Protein AF-A0A7V9U643-F1 (afdb_monomer_lite)

Radius of gyration: 23.5 Å; chains: 1; bounding box: 53×47×82 Å

Foldseek 3Di:
DDPDDPPPVVVVVVVVVVVPPPVDDDDPLLVVLVVLLLQQQLPPVLLVVLCLFANLLSVVLVVVVVVVVVVVVVVVVVVCVVCVVDPPQLVSLVVVPNVSNVVSVVVVVVLVVLSLLLSQLVVLVVVVFDDCPVVVVSVVVSVPDPPVCSQDGHDDDPPPDDDDDDQPDPRHSNVRSVVVSVVVVVVCVVDSVVVSVVSSVVSVVSVVVVVVCVVVVVVVDPPVDDDSHDPPDDVVSSVVSSVVSVVSSSSD

Sequence (252 aa):
MDSNSMNGRAKSAALAQLASQRPRNVGWIQAGGLLFGDWGTSRLYVLGLAFLVAGRSSFYLIAAMSLLIMAVGWAYTQICRIYPDGGGVYTAAKQRSRLLGVVGALLLFADYTVTASLSAVEAFHYFGLGKTHAAQVTVATAATQPAADLDSIVLPDAHAAAVKEPLLSWRSAGLWALVSILVIGAFNLLGPKHTAGYAIFAAIGMVIITLLIVVFSLPQIDWGNLNLGRLRQPPLLLWEAFVFIVLALSGV

Secondary structure (DSSP, 8-state):
----SSSHHHHHHHHHHHH---TT---HHHHHHHHHHHHHTHHHHHHHHHHHHHGGGHHHHHHHHHHHHHHHHHHHHHHHHH-TT--HHHHHHHHH-HHHHHHHHHHHHHHHHHHHHHHHHHHHHHTT-S-THHHHHHHHHHHTS-TTTTTS-----TTS------TT-TT-HHHHHHHHHHHHHHHHTT-HHHHHHHHHHHHHHHHHHHHHHHHHHGGGS-GGG-----S-S-HHHHHHHHHHHHHHHHT-

Structure (mmCIF, N/CA/C/O backbone):
data_AF-A0A7V9U643-F1
#
_entry.id   AF-A0A7V9U643-F1
#
loop_
_atom_site.group_PDB
_atom_site.id
_atom_site.type_symbol
_atom_site.label_atom_id
_atom_site.label_alt_id
_atom_site.label_comp_id
_atom_site.label_asym_id
_atom_site.label_entity_id
_atom_site.label_seq_id
_atom_site.pdbx_PDB_ins_code
_atom_site.Cartn_x
_atom_site.Cartn_y
_atom_site.Cartn_z
_atom_site.occupancy
_atom_site.B_iso_or_equiv
_atom_site.auth_seq_id
_atom_site.auth_comp_id
_atom_site.auth_asym_id
_atom_site.auth_atom_id
_atom_site.pdbx_PDB_model_num
ATOM 1 N N . MET A 1 1 ? 20.047 18.798 -57.369 1.00 39.41 1 MET A N 1
ATOM 2 C CA . MET A 1 1 ? 20.152 19.644 -56.156 1.00 39.41 1 MET A CA 1
ATOM 3 C C . MET A 1 1 ? 19.126 19.047 -55.219 1.00 39.41 1 MET A C 1
ATOM 5 O O . MET A 1 1 ? 17.959 19.409 -55.261 1.00 39.41 1 MET A O 1
ATOM 9 N N . ASP A 1 2 ? 19.540 17.975 -54.545 1.00 38.62 2 ASP A N 1
ATOM 10 C CA . ASP A 1 2 ? 18.634 16.930 -54.064 1.00 38.62 2 ASP A CA 1
ATOM 11 C C . ASP A 1 2 ? 18.397 17.107 -52.571 1.00 38.62 2 ASP A C 1
ATOM 13 O O . ASP A 1 2 ? 19.096 16.551 -51.727 1.00 38.62 2 ASP A O 1
ATOM 17 N N . SER A 1 3 ? 17.402 17.922 -52.239 1.00 45.66 3 SER A N 1
ATOM 18 C CA . SER A 1 3 ? 16.965 18.159 -50.867 1.00 45.66 3 SER A CA 1
ATOM 19 C C . SER A 1 3 ? 15.645 17.437 -50.596 1.00 45.66 3 SER A C 1
ATOM 21 O O . SER A 1 3 ? 14.608 18.089 -50.505 1.00 45.66 3 SER A O 1
ATOM 23 N N . ASN A 1 4 ? 15.629 16.098 -50.502 1.00 45.16 4 ASN A N 1
ATOM 24 C CA . ASN A 1 4 ? 14.413 15.429 -50.007 1.00 45.16 4 ASN A CA 1
ATOM 25 C C . ASN A 1 4 ? 14.551 14.021 -49.390 1.00 45.16 4 ASN A C 1
ATOM 27 O O . ASN A 1 4 ? 13.600 13.245 -49.427 1.00 45.16 4 ASN A O 1
ATOM 31 N N . SER A 1 5 ? 15.690 13.652 -48.788 1.00 46.38 5 SER A N 1
ATOM 32 C CA . SER A 1 5 ? 15.865 12.296 -48.212 1.00 46.38 5 SER A CA 1
ATOM 33 C C . SER A 1 5 ? 15.801 12.193 -46.677 1.00 46.38 5 SER A C 1
ATOM 35 O O . SER A 1 5 ? 15.976 11.105 -46.129 1.00 46.38 5 SER A O 1
ATOM 37 N N . MET A 1 6 ? 15.509 13.274 -45.945 1.00 46.38 6 MET A N 1
ATOM 38 C CA . MET A 1 6 ? 15.672 13.295 -44.476 1.00 46.38 6 MET A CA 1
ATOM 39 C C . MET A 1 6 ? 14.400 13.025 -43.642 1.00 46.38 6 MET A C 1
ATOM 41 O O . MET A 1 6 ? 14.507 12.911 -42.425 1.00 46.38 6 MET A O 1
ATOM 45 N N . ASN A 1 7 ? 13.206 12.868 -44.233 1.00 53.28 7 ASN A N 1
ATOM 46 C CA . ASN A 1 7 ? 11.947 12.862 -43.453 1.00 53.28 7 ASN A CA 1
ATOM 47 C C . ASN A 1 7 ? 11.273 11.478 -43.259 1.00 53.28 7 ASN A C 1
ATOM 49 O O . ASN A 1 7 ? 10.320 11.346 -42.493 1.00 53.28 7 ASN A O 1
ATOM 53 N N . GLY A 1 8 ? 11.757 10.422 -43.928 1.00 51.03 8 GLY A N 1
ATOM 54 C CA . GLY A 1 8 ? 11.133 9.085 -43.890 1.00 51.03 8 GLY A CA 1
ATOM 55 C C . GLY A 1 8 ? 11.555 8.196 -42.710 1.00 51.03 8 GLY A C 1
ATOM 56 O O . GLY A 1 8 ? 10.765 7.388 -42.225 1.00 51.03 8 GLY A O 1
ATOM 57 N N . ARG A 1 9 ? 12.786 8.353 -42.200 1.00 52.34 9 ARG A N 1
ATOM 58 C CA . ARG A 1 9 ? 13.334 7.477 -41.143 1.00 52.34 9 ARG A CA 1
ATOM 59 C C . ARG A 1 9 ? 12.792 7.788 -39.744 1.00 52.34 9 ARG A C 1
ATOM 61 O O . ARG A 1 9 ? 12.570 6.864 -38.967 1.00 52.34 9 ARG A O 1
ATOM 68 N N . ALA A 1 10 ? 12.518 9.055 -39.433 1.00 53.84 10 ALA A N 1
ATOM 69 C CA . ALA A 1 10 ? 12.043 9.464 -38.107 1.00 53.84 10 ALA A CA 1
ATOM 70 C C . ALA A 1 10 ? 10.612 8.970 -37.807 1.00 53.84 10 ALA A C 1
ATOM 72 O O . ALA A 1 10 ? 10.352 8.454 -36.720 1.00 53.84 10 ALA A O 1
ATOM 73 N N . LYS A 1 11 ? 9.699 9.033 -38.791 1.00 50.06 11 LYS A N 1
ATOM 74 C CA . LYS A 1 11 ? 8.336 8.480 -38.655 1.00 50.06 11 LYS A CA 1
ATOM 75 C C . LYS A 1 11 ? 8.341 6.960 -38.473 1.00 50.06 11 LYS A C 1
ATOM 77 O O . LYS A 1 11 ? 7.545 6.448 -37.695 1.00 50.06 11 LYS A O 1
ATOM 82 N N . SER A 1 12 ? 9.266 6.248 -39.121 1.00 58.75 12 SER A N 1
ATOM 83 C CA . SER A 1 12 ? 9.417 4.795 -38.967 1.00 58.75 12 SER A CA 1
ATOM 84 C C . SER A 1 12 ? 9.915 4.393 -37.579 1.00 58.75 12 SER A C 1
ATOM 86 O O . SER A 1 12 ? 9.495 3.356 -37.084 1.00 58.75 12 SER A O 1
ATOM 88 N N . ALA A 1 13 ? 10.781 5.185 -36.942 1.00 57.69 13 ALA A N 1
ATOM 89 C CA . ALA A 1 13 ? 11.264 4.906 -35.589 1.00 57.69 13 ALA A CA 1
ATOM 90 C C . ALA A 1 13 ? 10.175 5.143 -34.528 1.00 57.69 13 ALA A C 1
ATOM 92 O O . ALA A 1 13 ? 10.008 4.322 -33.631 1.00 57.69 13 ALA A O 1
ATOM 93 N N . ALA A 1 14 ? 9.381 6.210 -34.671 1.00 56.69 14 ALA A N 1
ATOM 94 C CA . ALA A 1 14 ? 8.233 6.479 -33.801 1.00 56.69 14 ALA A CA 1
ATOM 95 C C . ALA A 1 14 ? 7.121 5.421 -33.960 1.00 56.69 14 ALA A C 1
ATOM 97 O O . ALA A 1 14 ? 6.570 4.936 -32.974 1.00 56.69 14 ALA A O 1
ATOM 98 N N . LEU A 1 15 ? 6.837 4.996 -35.198 1.00 57.41 15 LEU A N 1
ATOM 99 C CA . LEU A 1 15 ? 5.915 3.890 -35.479 1.00 57.41 15 LEU A CA 1
ATOM 100 C C . LEU A 1 15 ? 6.469 2.535 -35.016 1.00 57.41 15 LEU A C 1
ATOM 102 O O . LEU A 1 15 ? 5.705 1.710 -34.531 1.00 57.41 15 LEU A O 1
ATOM 106 N N . ALA A 1 16 ? 7.783 2.310 -35.091 1.00 54.25 16 ALA A N 1
ATOM 107 C CA . ALA A 1 16 ? 8.429 1.114 -34.550 1.00 54.25 16 ALA A CA 1
ATOM 108 C C . ALA A 1 16 ? 8.440 1.095 -33.014 1.00 54.25 16 ALA A C 1
ATOM 110 O O . ALA A 1 16 ? 8.326 0.023 -32.430 1.00 54.25 16 ALA A O 1
ATOM 111 N N . GLN A 1 17 ? 8.506 2.252 -32.345 1.00 53.56 17 GLN A N 1
ATOM 112 C CA . GLN A 1 17 ? 8.282 2.345 -30.899 1.00 53.56 17 GLN A CA 1
ATOM 113 C C . GLN A 1 17 ? 6.829 2.012 -30.533 1.00 53.56 17 GLN A C 1
ATOM 115 O O . GLN A 1 17 ? 6.613 1.231 -29.606 1.00 53.56 17 GLN A O 1
ATOM 120 N N . LEU A 1 18 ? 5.850 2.504 -31.305 1.00 52.84 18 LEU A N 1
ATOM 121 C CA . LEU A 1 18 ? 4.429 2.143 -31.164 1.00 52.84 18 LEU A CA 1
ATOM 122 C C . LEU A 1 18 ? 4.160 0.654 -31.462 1.00 52.84 18 LEU A C 1
ATOM 124 O O . LEU A 1 18 ? 3.286 0.053 -30.844 1.00 52.84 18 LEU A O 1
ATOM 128 N N . ALA A 1 19 ? 4.920 0.055 -32.382 1.00 50.56 19 ALA A N 1
ATOM 129 C CA . ALA A 1 19 ? 4.806 -1.344 -32.794 1.00 50.56 19 ALA A CA 1
ATOM 130 C C . ALA A 1 19 ? 5.726 -2.300 -32.016 1.00 50.56 19 ALA A C 1
ATOM 132 O O . ALA A 1 19 ? 5.669 -3.512 -32.239 1.00 50.56 19 ALA A O 1
ATOM 133 N N . SER A 1 20 ? 6.566 -1.794 -31.103 1.00 47.31 20 SER A N 1
ATOM 134 C CA . SER A 1 20 ? 7.429 -2.632 -30.273 1.00 47.31 20 SER A CA 1
ATOM 135 C C . SER A 1 20 ? 6.573 -3.366 -29.242 1.00 47.31 20 SER A C 1
ATOM 137 O O . SER A 1 20 ? 6.409 -2.967 -28.089 1.00 47.31 20 SER A O 1
ATOM 139 N N . GLN A 1 21 ? 5.989 -4.483 -29.664 1.00 47.34 21 GLN A N 1
ATOM 140 C CA . GLN A 1 21 ? 5.478 -5.487 -28.751 1.00 47.34 21 GLN A CA 1
ATOM 141 C C . GLN A 1 21 ? 6.675 -6.046 -27.988 1.00 47.34 21 GLN A C 1
ATOM 143 O O . GLN A 1 21 ? 7.296 -7.034 -28.379 1.00 47.34 21 GLN A O 1
ATOM 148 N N . ARG A 1 22 ? 7.035 -5.373 -26.891 1.00 55.16 22 ARG A N 1
ATOM 149 C CA . ARG A 1 22 ? 7.964 -5.925 -25.914 1.00 55.16 22 ARG A CA 1
ATOM 150 C C . ARG A 1 22 ? 7.430 -7.314 -25.546 1.00 55.16 22 ARG A C 1
ATOM 152 O O . ARG A 1 22 ? 6.248 -7.406 -25.204 1.00 55.16 22 ARG A O 1
ATOM 159 N N . PRO A 1 23 ? 8.253 -8.377 -25.567 1.00 47.06 23 PRO A N 1
ATOM 160 C CA . PRO A 1 23 ? 7.800 -9.774 -25.455 1.00 47.06 23 PRO A CA 1
ATOM 161 C C . PRO A 1 23 ? 6.958 -10.114 -24.205 1.00 47.06 23 PRO A C 1
ATOM 163 O O . PRO A 1 23 ? 6.415 -11.213 -24.088 1.00 47.06 23 PRO A O 1
ATOM 166 N N . ARG A 1 24 ? 6.854 -9.180 -23.248 1.00 59.72 24 ARG A N 1
ATOM 167 C CA . ARG A 1 24 ? 6.177 -9.304 -21.953 1.00 59.72 24 ARG A CA 1
ATOM 168 C C . ARG A 1 24 ? 5.297 -8.085 -21.612 1.00 59.72 24 ARG A C 1
ATOM 170 O O . ARG A 1 24 ? 5.241 -7.695 -20.451 1.00 59.72 24 ARG A O 1
ATOM 177 N N . ASN A 1 25 ? 4.642 -7.461 -22.594 1.00 66.94 25 ASN A N 1
ATOM 178 C CA . ASN A 1 25 ? 3.664 -6.404 -22.315 1.00 66.94 25 ASN A CA 1
ATOM 179 C C . ASN A 1 25 ? 2.394 -7.009 -21.688 1.00 66.94 25 ASN A C 1
ATOM 181 O O . ASN A 1 25 ? 1.624 -7.685 -22.370 1.00 66.94 25 ASN A O 1
ATOM 185 N N . VAL A 1 26 ? 2.210 -6.797 -20.386 1.00 68.06 26 VAL A N 1
ATOM 186 C CA . VAL A 1 26 ? 0.939 -7.029 -19.697 1.00 68.06 26 VAL A CA 1
ATOM 187 C C . VAL A 1 26 ? 0.114 -5.762 -19.895 1.00 68.06 26 VAL A C 1
ATOM 189 O O . VAL A 1 26 ? 0.544 -4.681 -19.504 1.00 68.06 26 VAL A O 1
ATOM 192 N N . GLY A 1 27 ? -1.017 -5.858 -20.597 1.00 80.25 27 GLY A N 1
ATOM 193 C CA . GLY A 1 27 ? -1.824 -4.679 -20.929 1.00 80.25 27 GLY A CA 1
ATOM 194 C C . GLY A 1 27 ? -2.229 -3.896 -19.672 1.00 80.25 27 GLY A C 1
ATOM 195 O O . GLY A 1 27 ? -2.199 -4.434 -18.567 1.00 80.25 27 GLY A O 1
ATOM 196 N N . TRP A 1 28 ? -2.650 -2.637 -19.821 1.00 82.31 28 TRP A N 1
ATOM 197 C CA . TRP A 1 28 ? -2.948 -1.749 -18.683 1.00 82.31 28 TRP A CA 1
ATOM 198 C C . TRP A 1 28 ? -3.948 -2.338 -17.671 1.00 82.31 28 TRP A C 1
ATOM 200 O O . TRP A 1 28 ? -3.829 -2.075 -16.481 1.00 82.31 28 TRP A O 1
ATOM 210 N N . ILE A 1 29 ? -4.882 -3.186 -18.119 1.00 81.88 29 ILE A N 1
ATOM 211 C CA . ILE A 1 29 ? -5.841 -3.891 -17.251 1.00 81.88 29 ILE A CA 1
ATOM 212 C C . ILE A 1 29 ? -5.134 -4.929 -16.371 1.00 81.88 29 ILE A C 1
ATOM 214 O O . ILE A 1 29 ? -5.364 -4.988 -15.169 1.00 81.88 29 ILE A O 1
ATOM 218 N N . GLN A 1 30 ? -4.249 -5.739 -16.957 1.00 82.12 30 GLN A N 1
ATOM 219 C CA . GLN A 1 30 ? -3.475 -6.756 -16.235 1.00 82.12 30 GLN A CA 1
ATOM 220 C C . GLN A 1 30 ? -2.457 -6.110 -15.300 1.00 82.12 30 GLN A C 1
ATOM 222 O O . GLN A 1 30 ? -2.319 -6.534 -14.157 1.00 82.12 30 GLN A O 1
ATOM 227 N N . ALA A 1 31 ? -1.796 -5.047 -15.762 1.00 82.25 31 ALA A N 1
ATOM 228 C CA . ALA A 1 31 ? -0.929 -4.230 -14.925 1.00 82.25 31 ALA A CA 1
ATOM 229 C C . ALA A 1 31 ? -1.708 -3.595 -13.761 1.00 82.25 31 ALA A C 1
ATOM 231 O O . ALA A 1 31 ? -1.238 -3.623 -12.629 1.00 82.25 31 ALA A O 1
ATOM 232 N N . GLY A 1 32 ? -2.917 -3.089 -14.019 1.00 82.50 32 GLY A N 1
ATOM 233 C CA . GLY A 1 32 ? -3.809 -2.539 -13.000 1.00 82.50 32 GLY A CA 1
ATOM 234 C C . GLY A 1 32 ? -4.268 -3.581 -11.981 1.00 82.50 32 GLY A C 1
ATOM 235 O O . GLY A 1 32 ? -4.266 -3.296 -10.792 1.00 82.50 32 GLY A O 1
ATOM 236 N N . GLY A 1 33 ? -4.597 -4.801 -12.416 1.00 81.62 33 GLY A N 1
ATOM 237 C CA . GLY A 1 33 ? -4.933 -5.910 -11.516 1.00 81.62 33 GLY A CA 1
ATOM 238 C C . GLY A 1 33 ? -3.760 -6.333 -10.628 1.00 81.62 33 GLY A C 1
ATOM 239 O O . GLY A 1 33 ? -3.950 -6.574 -9.440 1.00 81.62 33 GLY A O 1
ATOM 240 N N . LEU A 1 34 ? -2.540 -6.360 -11.174 1.00 80.06 34 LEU A N 1
ATOM 241 C CA . LEU A 1 34 ? -1.322 -6.618 -10.398 1.00 80.06 34 LEU A CA 1
ATOM 242 C C . LEU A 1 34 ? -1.043 -5.498 -9.384 1.00 80.06 34 LEU A C 1
ATOM 244 O O . LEU A 1 34 ? -0.781 -5.793 -8.223 1.00 80.06 34 LEU A O 1
ATOM 248 N N . LEU A 1 35 ? -1.163 -4.232 -9.800 1.00 81.62 35 LEU A N 1
ATOM 249 C CA . LEU A 1 35 ? -1.028 -3.069 -8.914 1.00 81.62 35 LEU A CA 1
ATOM 250 C C . LEU A 1 35 ? -2.086 -3.081 -7.804 1.00 81.62 35 LEU A C 1
ATOM 252 O O . LEU A 1 35 ? -1.793 -2.780 -6.653 1.00 81.62 35 LEU A O 1
ATOM 256 N N . PHE A 1 36 ? -3.321 -3.453 -8.139 1.00 80.81 36 PHE A N 1
ATOM 257 C CA . PHE A 1 36 ? -4.389 -3.572 -7.157 1.00 80.81 36 PHE A CA 1
ATOM 258 C C . PHE A 1 36 ? -4.112 -4.694 -6.153 1.00 80.81 36 PHE A C 1
ATOM 260 O O . PHE A 1 36 ? -4.427 -4.539 -4.980 1.00 80.81 36 PHE A O 1
ATOM 267 N N . GLY A 1 37 ? -3.517 -5.808 -6.588 1.00 75.50 37 GLY A N 1
ATOM 268 C CA . GLY A 1 37 ? -3.108 -6.889 -5.690 1.00 75.50 37 GLY A CA 1
ATOM 269 C C . GLY A 1 37 ? -2.106 -6.433 -4.626 1.00 75.50 37 GLY A C 1
ATOM 270 O O . GLY A 1 37 ? -2.238 -6.826 -3.473 1.00 75.50 37 GLY A O 1
ATOM 271 N N . ASP A 1 38 ? -1.170 -5.562 -5.003 1.00 77.94 38 ASP A N 1
ATOM 272 C CA . ASP A 1 38 ? -0.171 -4.964 -4.105 1.00 77.94 38 ASP A CA 1
ATOM 273 C C . ASP A 1 38 ? -0.795 -3.961 -3.112 1.00 77.94 38 ASP A C 1
ATOM 275 O O . ASP A 1 38 ? -0.455 -3.934 -1.936 1.00 77.94 38 ASP A O 1
ATOM 279 N N . TRP A 1 39 ? -1.792 -3.186 -3.554 1.00 70.19 39 TRP A N 1
ATOM 280 C CA . TRP A 1 39 ? -2.495 -2.199 -2.717 1.00 70.19 39 TRP A CA 1
ATOM 281 C C . TRP A 1 39 ? -3.649 -2.770 -1.876 1.00 70.19 39 TRP A C 1
ATOM 283 O O . TRP A 1 39 ? -4.150 -2.118 -0.957 1.00 70.19 39 TRP A O 1
ATOM 293 N N . GLY A 1 40 ? -4.164 -3.940 -2.248 1.00 66.38 40 GLY A N 1
ATOM 294 C CA . GLY A 1 40 ? -5.486 -4.404 -1.829 1.00 66.38 40 GLY A CA 1
ATOM 295 C C . GLY A 1 40 ? -5.563 -4.903 -0.388 1.00 66.38 40 GLY A C 1
ATOM 296 O O . GLY A 1 40 ? -6.622 -4.785 0.230 1.00 66.38 40 GLY A O 1
ATOM 297 N N . THR A 1 41 ? -4.470 -5.439 0.159 1.00 65.81 41 THR A N 1
ATOM 298 C CA . THR A 1 41 ? -4.446 -6.025 1.509 1.00 65.81 41 THR A CA 1
ATOM 299 C C . THR A 1 41 ? -4.509 -4.955 2.600 1.00 65.81 41 THR A C 1
ATOM 301 O O . THR A 1 41 ? -5.229 -5.137 3.583 1.00 65.81 41 THR A O 1
ATOM 304 N N . SER A 1 42 ? -3.838 -3.813 2.412 1.00 72.75 42 SER A N 1
ATOM 305 C CA . SER A 1 42 ? -3.720 -2.764 3.434 1.00 72.75 42 SER A CA 1
ATOM 306 C C . SER A 1 42 ? -4.906 -1.820 3.537 1.00 72.75 42 SER A C 1
ATOM 308 O O . SER A 1 42 ? -5.177 -1.268 4.602 1.00 72.75 42 SER A O 1
ATOM 310 N N . ARG A 1 43 ? -5.714 -1.700 2.483 1.00 77.75 43 ARG A N 1
ATOM 311 C CA . ARG A 1 43 ? -6.824 -0.741 2.452 1.00 77.75 43 ARG A CA 1
ATOM 312 C C . ARG A 1 43 ? -7.842 -0.930 3.580 1.00 77.75 43 ARG A C 1
ATOM 314 O O . ARG A 1 43 ? -8.320 0.061 4.118 1.00 77.75 43 ARG A O 1
ATOM 321 N N . LEU A 1 44 ? -8.215 -2.166 3.914 1.00 78.06 44 LEU A N 1
ATOM 322 C CA . LEU A 1 44 ? -9.299 -2.415 4.873 1.00 78.06 44 LEU A CA 1
ATOM 323 C C . LEU A 1 44 ? -8.818 -2.344 6.327 1.00 78.06 44 LEU A C 1
ATOM 325 O O . LEU A 1 44 ? -9.458 -1.676 7.140 1.00 78.06 44 LEU A O 1
ATOM 329 N N . TYR A 1 45 ? -7.685 -2.972 6.656 1.00 76.50 45 TYR A N 1
ATOM 330 C CA . TYR A 1 45 ? -7.197 -2.963 8.038 1.00 76.50 45 TYR A CA 1
ATOM 331 C C . TYR A 1 45 ? -6.644 -1.599 8.450 1.00 76.50 45 TYR A C 1
ATOM 333 O O . TYR A 1 45 ? -6.848 -1.199 9.592 1.00 76.50 45 TYR A O 1
ATOM 341 N N . VAL A 1 46 ? -6.009 -0.847 7.539 1.00 83.00 46 VAL A N 1
ATOM 342 C CA . VAL A 1 46 ? -5.483 0.494 7.848 1.00 83.00 46 VAL A CA 1
ATOM 343 C C . VAL A 1 46 ? -6.612 1.454 8.190 1.00 83.00 46 VAL A C 1
ATOM 345 O O . VAL A 1 46 ? -6.463 2.247 9.110 1.00 83.00 46 VAL A O 1
ATOM 348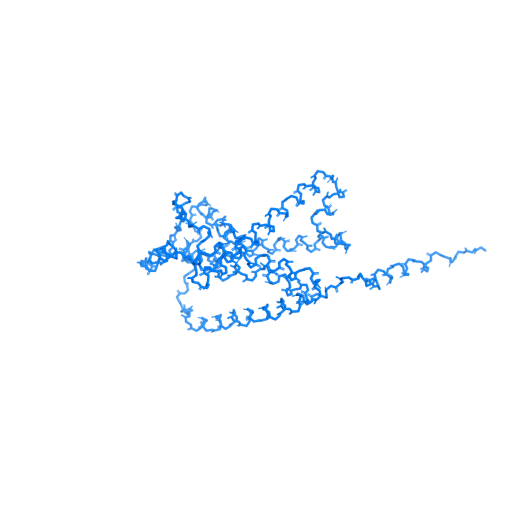 N N . LEU A 1 47 ? -7.755 1.374 7.500 1.00 83.38 47 LEU A N 1
ATOM 349 C CA . LEU A 1 47 ? -8.925 2.188 7.845 1.00 83.38 47 LEU A CA 1
ATOM 350 C C . LEU A 1 47 ? -9.434 1.857 9.254 1.00 83.38 47 LEU A C 1
ATOM 352 O O . LEU A 1 47 ? -9.735 2.768 10.024 1.00 83.38 47 LEU A O 1
ATOM 356 N N . GLY A 1 48 ? -9.467 0.568 9.609 1.00 80.50 48 GLY A N 1
ATOM 357 C CA . GLY A 1 48 ? -9.803 0.117 10.960 1.00 80.50 48 GLY A CA 1
ATOM 358 C C . GLY A 1 48 ? -8.811 0.613 12.015 1.00 80.50 48 GLY A C 1
ATOM 359 O O . GLY A 1 48 ? -9.229 1.187 13.014 1.00 80.50 48 GLY A O 1
ATOM 360 N N . LEU A 1 49 ? -7.504 0.459 11.779 1.00 78.81 49 LEU A N 1
ATOM 361 C CA . LEU A 1 49 ? -6.440 0.922 12.680 1.00 78.81 49 LEU A CA 1
ATOM 362 C C . LEU A 1 49 ? -6.414 2.446 12.822 1.00 78.81 49 LEU A C 1
ATOM 364 O O . LEU A 1 49 ? -6.257 2.956 13.926 1.00 78.81 49 LEU A O 1
ATOM 368 N N . ALA A 1 50 ? -6.601 3.184 11.729 1.00 83.81 50 ALA A N 1
ATOM 369 C CA . ALA A 1 50 ? -6.671 4.639 11.757 1.00 83.81 50 ALA A CA 1
ATOM 370 C C . ALA A 1 50 ? -7.837 5.110 12.632 1.00 83.81 50 ALA A C 1
ATOM 372 O O . ALA A 1 50 ? -7.672 6.039 13.422 1.00 83.81 50 ALA A O 1
ATOM 373 N N . PHE A 1 51 ? -8.995 4.452 12.529 1.00 84.19 51 PHE A N 1
ATOM 374 C CA . PHE A 1 51 ? -10.136 4.737 13.392 1.00 84.19 51 PHE A CA 1
ATOM 375 C C . PHE A 1 51 ? -9.896 4.295 14.843 1.00 84.19 51 PHE A C 1
ATOM 377 O O . PHE A 1 51 ? -10.264 5.018 15.759 1.00 84.19 51 PHE A O 1
ATOM 384 N N . LEU A 1 52 ? -9.230 3.160 15.066 1.00 78.19 52 LEU A N 1
ATOM 385 C CA . LEU A 1 52 ? -8.853 2.682 16.400 1.00 78.19 52 LEU A CA 1
ATOM 386 C C . LEU A 1 52 ? -7.938 3.679 17.132 1.00 78.19 52 LEU A C 1
ATOM 388 O O . LEU A 1 52 ? -8.125 3.932 18.314 1.00 78.19 52 LEU A O 1
ATOM 392 N N . VAL A 1 53 ? -6.953 4.238 16.425 1.00 77.50 53 VAL A N 1
ATOM 393 C CA . VAL A 1 53 ? -5.914 5.108 16.998 1.00 77.50 53 VAL A CA 1
ATOM 394 C C . VAL A 1 53 ? -6.358 6.561 17.100 1.00 77.50 53 VAL A C 1
ATOM 396 O O . VAL A 1 53 ? -6.014 7.235 18.064 1.00 77.50 53 VAL A O 1
ATOM 399 N N . ALA A 1 54 ? -7.079 7.075 16.103 1.00 81.88 54 ALA A N 1
ATOM 400 C CA . ALA A 1 54 ? -7.394 8.501 15.999 1.00 81.88 54 ALA A CA 1
ATOM 401 C C . ALA A 1 54 ? -8.897 8.813 16.029 1.00 81.88 54 ALA A C 1
ATOM 403 O O . ALA A 1 54 ? -9.279 9.975 15.851 1.00 81.88 54 ALA A O 1
ATOM 404 N N . GLY A 1 55 ? -9.752 7.799 16.205 1.00 84.06 55 GLY A N 1
ATOM 405 C CA . GLY A 1 55 ? -11.202 7.941 16.298 1.00 84.06 55 GLY A CA 1
ATOM 406 C C . GLY A 1 55 ? -11.775 8.780 15.160 1.00 84.06 55 GLY A C 1
ATOM 407 O O . GLY A 1 55 ? -11.523 8.518 13.981 1.00 84.06 55 GLY A O 1
ATOM 408 N N . ARG A 1 56 ? -12.511 9.845 15.494 1.00 84.50 56 ARG A N 1
ATOM 409 C CA . ARG A 1 56 ? -13.105 10.751 14.492 1.00 84.50 56 ARG A CA 1
ATOM 410 C C . ARG A 1 56 ? -12.056 11.540 13.702 1.00 84.50 56 ARG A C 1
ATOM 412 O O . ARG A 1 56 ? -12.250 11.802 12.518 1.00 84.50 56 ARG A O 1
ATOM 419 N N . SER A 1 57 ? -10.919 11.858 14.324 1.00 85.25 57 SER A N 1
ATOM 420 C CA . SER A 1 57 ? -9.820 12.602 13.692 1.00 85.25 57 SER A CA 1
ATOM 421 C C . SER A 1 57 ? -9.090 11.790 12.610 1.00 85.25 57 SER A C 1
ATOM 423 O O . SER A 1 57 ? -8.356 12.369 11.805 1.00 85.25 57 SER A O 1
ATOM 425 N N . SER A 1 58 ? -9.331 10.473 12.534 1.00 87.81 58 SER A N 1
ATOM 426 C CA . SER A 1 58 ? -8.831 9.591 11.468 1.00 87.81 58 SER A CA 1
ATOM 427 C C . SER A 1 58 ? -9.169 10.099 10.066 1.00 87.81 58 SER A C 1
ATOM 429 O O . SER A 1 58 ? -8.354 9.946 9.157 1.00 87.81 58 SER A O 1
ATOM 431 N N . PHE A 1 59 ? -10.308 10.784 9.896 1.00 89.19 59 PHE A N 1
ATOM 432 C CA . PHE A 1 59 ? -10.701 11.393 8.626 1.00 89.19 59 PHE A CA 1
ATOM 433 C C . PHE A 1 59 ? -9.612 12.321 8.074 1.00 89.19 59 PHE A C 1
ATOM 435 O O . PHE A 1 59 ? -9.224 12.200 6.913 1.00 89.19 59 PHE A O 1
ATOM 442 N N . TYR A 1 60 ? -9.070 13.213 8.909 1.00 89.88 60 TYR A N 1
ATOM 443 C CA . TYR A 1 60 ? -8.040 14.161 8.485 1.00 89.88 60 TYR A CA 1
ATOM 444 C C . TYR A 1 60 ? -6.708 13.472 8.183 1.00 89.88 60 TYR A C 1
ATOM 446 O O . TYR A 1 60 ? -6.027 13.858 7.234 1.00 89.88 60 TYR A O 1
ATOM 454 N N . LEU A 1 61 ? -6.351 12.434 8.945 1.00 89.75 61 LEU A N 1
ATOM 455 C CA . LEU A 1 61 ? -5.124 11.664 8.722 1.00 89.75 61 LEU A CA 1
ATOM 456 C C . LEU A 1 61 ? -5.198 10.863 7.413 1.00 89.75 61 LEU A C 1
ATOM 458 O O . LEU A 1 61 ? -4.264 10.897 6.613 1.00 89.75 61 LEU A O 1
ATOM 462 N N . ILE A 1 62 ? -6.337 10.218 7.142 1.00 89.75 62 ILE A N 1
ATOM 463 C CA . ILE A 1 62 ? -6.592 9.497 5.886 1.00 89.75 62 ILE A CA 1
ATOM 464 C C . ILE A 1 62 ? -6.658 10.474 4.706 1.00 89.75 62 ILE A C 1
ATOM 466 O O . ILE A 1 62 ? -6.137 10.171 3.631 1.00 89.75 62 ILE A O 1
ATOM 470 N N . ALA A 1 63 ? -7.251 11.657 4.885 1.00 91.31 63 ALA A N 1
ATOM 471 C CA . ALA A 1 63 ? -7.265 12.696 3.861 1.00 91.31 63 ALA A CA 1
ATOM 472 C C . ALA A 1 63 ? -5.843 13.185 3.543 1.00 91.31 63 ALA A C 1
ATOM 474 O O . ALA A 1 63 ? -5.463 13.235 2.373 1.00 91.31 63 ALA A O 1
ATOM 475 N N . ALA A 1 64 ? -5.025 13.467 4.562 1.00 91.56 64 ALA A N 1
ATOM 476 C CA . ALA A 1 64 ? -3.621 13.835 4.389 1.00 91.56 64 ALA A CA 1
ATOM 477 C C . ALA A 1 64 ? -2.825 12.730 3.675 1.00 91.56 64 ALA A C 1
ATOM 479 O O . ALA A 1 64 ? -2.064 13.010 2.748 1.00 91.56 64 ALA A O 1
ATOM 480 N N . MET A 1 65 ? -3.056 11.466 4.037 1.00 90.62 65 MET A N 1
ATOM 481 C CA . MET A 1 65 ? -2.435 10.311 3.385 1.00 90.62 65 MET A CA 1
ATOM 482 C C . MET A 1 65 ? -2.868 10.196 1.920 1.00 90.62 65 MET A C 1
ATOM 484 O O . MET A 1 65 ? -2.037 9.983 1.042 1.00 90.62 65 MET A O 1
ATOM 488 N N . SER A 1 66 ? -4.153 10.407 1.634 1.00 91.06 66 SER A N 1
ATOM 489 C CA . SER A 1 66 ? -4.693 10.395 0.271 1.00 91.06 66 SER A CA 1
ATOM 490 C C . SER A 1 66 ? -4.071 11.498 -0.591 1.00 91.06 66 SER A C 1
ATOM 492 O O . SER A 1 66 ? -3.721 11.254 -1.745 1.00 91.06 66 SER A O 1
ATOM 494 N N . LEU A 1 67 ? -3.866 12.694 -0.027 1.00 94.31 67 LEU A N 1
ATOM 495 C CA . LEU A 1 67 ? -3.161 13.790 -0.698 1.00 94.31 67 LEU A CA 1
ATOM 496 C C . LEU A 1 67 ? -1.692 13.442 -0.968 1.00 94.31 67 LEU A C 1
ATOM 498 O O . LEU A 1 67 ? -1.205 13.695 -2.071 1.00 94.31 67 LEU A O 1
ATOM 502 N N . LEU A 1 68 ? -1.000 12.829 -0.002 1.00 92.06 68 LEU A N 1
ATOM 503 C CA . LEU A 1 68 ? 0.377 12.364 -0.178 1.00 92.06 68 LEU A CA 1
ATOM 504 C C . LEU A 1 68 ? 0.470 11.329 -1.308 1.00 92.06 68 LEU A C 1
ATOM 506 O O . LEU A 1 68 ? 1.287 11.483 -2.214 1.00 92.06 68 LEU A O 1
ATOM 510 N N . ILE A 1 69 ? -0.400 10.316 -1.300 1.00 89.62 69 ILE A N 1
ATOM 511 C CA . ILE A 1 69 ? -0.453 9.277 -2.338 1.00 89.62 69 ILE A CA 1
ATOM 512 C C . ILE A 1 69 ? -0.747 9.896 -3.707 1.00 89.62 69 ILE A C 1
ATOM 514 O O . ILE A 1 69 ? -0.113 9.533 -4.697 1.00 89.62 69 ILE A O 1
ATOM 518 N N . MET A 1 70 ? -1.658 10.867 -3.780 1.00 93.50 70 MET A N 1
ATOM 519 C CA . MET A 1 70 ? -1.958 11.579 -5.020 1.00 93.50 70 MET A CA 1
ATOM 520 C C . MET A 1 70 ? -0.749 12.375 -5.534 1.00 93.50 70 MET A C 1
ATOM 522 O O . MET A 1 70 ? -0.462 12.338 -6.731 1.00 93.50 70 MET A O 1
ATOM 526 N N . ALA A 1 71 ? -0.005 13.048 -4.653 1.00 95.50 71 ALA A N 1
ATOM 527 C CA . ALA A 1 71 ? 1.217 13.765 -5.018 1.00 95.50 71 ALA A CA 1
ATOM 528 C C . ALA A 1 71 ? 2.317 12.811 -5.518 1.00 95.50 71 ALA A C 1
ATOM 530 O O . ALA A 1 71 ? 2.959 13.084 -6.536 1.00 95.50 71 ALA A O 1
ATOM 531 N N . VAL A 1 72 ? 2.492 11.663 -4.856 1.00 92.19 72 VAL A N 1
ATOM 532 C CA . VAL A 1 72 ? 3.414 10.604 -5.294 1.00 92.19 72 VAL A CA 1
ATOM 533 C C . VAL A 1 72 ? 2.984 10.054 -6.655 1.00 92.19 72 VAL A C 1
ATOM 535 O O . VAL A 1 72 ? 3.796 10.005 -7.577 1.00 92.19 72 VAL A O 1
ATOM 538 N N . GLY A 1 73 ? 1.703 9.722 -6.829 1.00 91.25 73 GLY A N 1
ATOM 539 C CA . GLY A 1 73 ? 1.145 9.263 -8.100 1.00 91.25 73 GLY A CA 1
ATOM 540 C C . GLY A 1 73 ? 1.368 10.272 -9.227 1.00 91.25 73 GLY A C 1
ATOM 541 O O . GLY A 1 73 ? 1.816 9.901 -10.313 1.00 91.25 73 GLY A O 1
ATOM 542 N N . TRP A 1 74 ? 1.159 11.563 -8.956 1.00 95.06 74 TRP A N 1
ATOM 543 C CA . TRP A 1 74 ? 1.454 12.639 -9.900 1.00 95.06 74 TRP A CA 1
ATOM 544 C C . TRP A 1 74 ? 2.935 12.676 -10.288 1.00 95.06 74 TRP A C 1
ATOM 546 O O . TRP A 1 74 ? 3.249 12.722 -11.480 1.00 95.06 74 TRP A O 1
ATOM 556 N N . ALA A 1 75 ? 3.853 12.596 -9.322 1.00 92.69 75 ALA A N 1
ATOM 557 C CA . ALA A 1 75 ? 5.287 12.528 -9.600 1.00 92.69 75 ALA A CA 1
ATOM 558 C C . ALA A 1 75 ? 5.638 11.314 -10.480 1.00 92.69 75 ALA A C 1
ATOM 560 O O . ALA A 1 75 ? 6.379 11.454 -11.456 1.00 92.69 75 ALA A O 1
ATOM 561 N N . TYR A 1 76 ? 5.034 10.151 -10.218 1.00 89.81 76 TYR A N 1
ATOM 562 C CA . TYR A 1 76 ? 5.196 8.958 -11.051 1.00 89.81 76 TYR A CA 1
ATOM 563 C C . TYR A 1 76 ? 4.694 9.157 -12.485 1.00 89.81 76 TYR A C 1
ATOM 565 O O . TYR A 1 76 ? 5.351 8.687 -13.413 1.00 89.81 76 TYR A O 1
ATOM 573 N N . THR A 1 77 ? 3.610 9.912 -12.716 1.00 90.50 77 THR A N 1
ATOM 574 C CA . THR A 1 77 ? 3.190 10.234 -14.096 1.00 90.50 77 THR A CA 1
ATOM 575 C C . THR A 1 77 ? 4.263 11.008 -14.862 1.00 90.50 77 THR A C 1
ATOM 577 O O . THR A 1 77 ? 4.461 10.761 -16.052 1.00 90.50 77 THR A O 1
ATOM 580 N N . GLN A 1 78 ? 4.997 11.902 -14.191 1.00 91.44 78 GLN A N 1
ATOM 581 C CA . GLN A 1 78 ? 6.098 12.641 -14.811 1.00 91.44 78 GLN A CA 1
ATOM 582 C C . GLN A 1 78 ? 7.302 11.731 -15.064 1.00 91.44 78 GLN A C 1
ATOM 584 O O . GLN A 1 78 ? 7.870 11.757 -16.153 1.00 91.44 78 GLN A O 1
ATOM 589 N N . ILE A 1 79 ? 7.655 10.870 -14.104 1.00 88.44 79 ILE A N 1
ATOM 590 C CA . ILE A 1 79 ? 8.748 9.899 -14.260 1.00 88.44 79 ILE A CA 1
ATOM 591 C C . ILE A 1 79 ? 8.472 8.968 -15.448 1.00 88.44 79 ILE A C 1
ATOM 593 O O . ILE A 1 79 ? 9.346 8.798 -16.293 1.00 88.44 79 ILE A O 1
ATOM 597 N N . CYS A 1 80 ? 7.259 8.425 -15.572 1.00 86.94 80 CYS A N 1
ATOM 598 C CA . CYS A 1 80 ? 6.887 7.546 -16.685 1.00 86.94 80 CYS A CA 1
ATOM 599 C C . CYS A 1 80 ? 6.938 8.247 -18.054 1.00 86.94 80 CYS A C 1
ATOM 601 O O . CYS A 1 80 ? 7.171 7.587 -19.064 1.00 86.94 80 CYS A O 1
ATOM 603 N N . ARG A 1 81 ? 6.756 9.575 -18.105 1.00 87.19 81 ARG A N 1
ATOM 604 C CA . ARG A 1 81 ? 6.934 10.368 -19.336 1.00 87.19 81 ARG A CA 1
ATOM 605 C C . ARG A 1 81 ? 8.406 10.573 -19.693 1.00 87.19 81 ARG A C 1
ATOM 607 O O . ARG A 1 81 ? 8.736 10.584 -20.872 1.00 87.19 81 ARG A O 1
ATOM 614 N N . ILE A 1 82 ? 9.274 10.737 -18.693 1.00 88.19 82 ILE A N 1
ATOM 615 C CA . ILE A 1 82 ? 10.720 10.937 -18.886 1.00 88.19 82 ILE A CA 1
ATOM 616 C C . ILE A 1 82 ? 11.417 9.612 -19.231 1.00 88.19 82 ILE A C 1
ATOM 618 O O . ILE A 1 82 ? 12.316 9.588 -20.066 1.00 88.19 82 ILE A O 1
ATOM 622 N N . TYR A 1 83 ? 10.981 8.509 -18.619 1.00 86.31 83 TYR A N 1
ATOM 623 C CA . TYR A 1 83 ? 11.545 7.170 -18.793 1.00 86.31 83 TYR A CA 1
ATOM 624 C C . TYR A 1 83 ? 10.505 6.213 -19.406 1.00 86.31 83 TYR A C 1
ATOM 626 O O . TYR A 1 83 ? 10.059 5.278 -18.733 1.00 86.31 83 TYR A O 1
ATOM 634 N N . PRO A 1 84 ? 10.117 6.406 -20.686 1.00 81.06 84 PRO A N 1
ATOM 635 C CA . PRO A 1 84 ? 9.092 5.590 -21.345 1.00 81.06 84 PRO A CA 1
ATOM 636 C C . PRO A 1 84 ? 9.516 4.124 -21.488 1.00 81.06 84 PRO A C 1
ATOM 638 O O . PRO A 1 84 ? 8.678 3.231 -21.591 1.00 81.06 84 PRO A O 1
ATOM 641 N N . ASP A 1 85 ? 10.824 3.860 -21.443 1.00 76.31 85 ASP A N 1
ATOM 642 C CA . ASP A 1 85 ? 11.359 2.508 -21.493 1.00 76.31 85 ASP A CA 1
ATOM 643 C C . ASP A 1 85 ? 11.170 1.712 -20.189 1.00 76.31 85 ASP A C 1
ATOM 645 O O . ASP A 1 85 ? 11.424 0.504 -20.174 1.00 76.31 85 ASP A O 1
ATOM 649 N N . GLY A 1 86 ? 10.710 2.349 -19.108 1.00 75.19 86 GLY A N 1
ATOM 650 C CA . GLY A 1 86 ? 10.471 1.716 -17.814 1.00 75.19 86 GLY A CA 1
ATOM 651 C C . GLY A 1 86 ? 11.750 1.261 -17.094 1.00 75.19 86 GLY A C 1
ATOM 652 O O . GLY A 1 86 ? 12.815 1.871 -17.195 1.00 75.19 86 GLY A O 1
ATOM 653 N N . GLY A 1 87 ? 11.635 0.180 -16.318 1.00 77.88 87 GLY A N 1
ATOM 654 C CA . GLY A 1 87 ? 12.735 -0.398 -15.527 1.00 77.88 87 GLY A CA 1
ATOM 655 C C . GLY A 1 87 ? 12.818 0.077 -14.067 1.00 77.88 87 GLY A C 1
ATOM 656 O O . GLY A 1 87 ? 13.656 -0.415 -13.311 1.00 77.88 87 GLY A O 1
ATOM 657 N N . GLY A 1 88 ? 11.911 0.966 -13.651 1.00 84.69 88 GLY A N 1
ATOM 658 C CA . GLY A 1 88 ? 11.724 1.359 -12.254 1.00 84.69 88 GLY A CA 1
ATOM 659 C C . GLY A 1 88 ? 12.851 2.225 -11.684 1.00 84.69 88 GLY A C 1
ATOM 660 O O . GLY A 1 88 ? 13.645 2.826 -12.408 1.00 84.69 88 GLY A O 1
ATOM 661 N N . VAL A 1 89 ? 12.911 2.293 -10.351 1.00 89.38 89 VAL A N 1
ATOM 662 C CA . VAL A 1 89 ? 13.837 3.177 -9.622 1.00 89.38 89 VAL A CA 1
ATOM 663 C C . VAL A 1 89 ? 15.299 2.861 -9.944 1.00 89.38 89 VAL A C 1
ATOM 665 O O . VAL A 1 89 ? 16.092 3.784 -10.107 1.00 89.38 89 VAL A O 1
ATOM 668 N N . TYR A 1 90 ? 15.665 1.583 -10.102 1.00 89.12 90 TYR A N 1
ATOM 669 C CA . TYR A 1 90 ? 17.044 1.195 -10.413 1.00 89.12 90 TYR A CA 1
ATOM 670 C C . TYR A 1 90 ? 17.532 1.796 -11.735 1.00 89.12 90 TYR A C 1
ATOM 672 O O . TYR A 1 90 ? 18.588 2.433 -11.768 1.00 89.12 90 TYR A O 1
ATOM 680 N N . THR A 1 91 ? 16.787 1.602 -12.829 1.00 86.38 91 THR A N 1
ATOM 681 C CA . THR A 1 91 ? 17.221 2.064 -14.154 1.00 86.38 91 THR A CA 1
ATOM 682 C C . THR A 1 91 ? 17.210 3.584 -14.238 1.00 86.38 91 THR A C 1
ATOM 684 O O . THR A 1 91 ? 18.183 4.154 -14.728 1.00 86.38 91 THR A O 1
ATOM 687 N N . ALA A 1 92 ? 16.178 4.238 -13.698 1.00 87.81 92 ALA A N 1
ATOM 688 C CA . ALA A 1 92 ? 16.071 5.693 -13.685 1.00 87.81 92 ALA A CA 1
ATOM 689 C C . ALA A 1 92 ? 17.179 6.346 -12.837 1.00 87.81 92 ALA A C 1
ATOM 691 O O . ALA A 1 92 ? 17.864 7.260 -13.294 1.00 87.81 92 ALA A O 1
ATOM 692 N N . ALA A 1 93 ? 17.430 5.847 -11.622 1.00 88.06 93 ALA A N 1
ATOM 693 C CA . ALA A 1 93 ? 18.436 6.421 -10.729 1.00 88.06 93 ALA A CA 1
ATOM 694 C C . ALA A 1 93 ? 19.872 6.170 -11.215 1.00 88.06 93 ALA A C 1
ATOM 696 O O . ALA A 1 93 ? 20.730 7.051 -11.100 1.00 88.06 93 ALA A O 1
ATOM 697 N N . LYS A 1 94 ? 20.134 4.999 -11.816 1.00 90.00 94 LYS A N 1
ATOM 698 C CA . LYS A 1 94 ? 21.448 4.637 -12.367 1.00 90.00 94 LYS A CA 1
ATOM 699 C C . LYS A 1 94 ? 21.898 5.565 -13.495 1.00 90.00 94 LYS A C 1
ATOM 701 O O . LYS A 1 94 ? 23.100 5.793 -13.613 1.00 90.00 94 LYS A O 1
ATOM 706 N N . GLN A 1 95 ? 20.970 6.102 -14.293 1.00 87.62 95 GLN A N 1
ATOM 707 C CA . GLN A 1 95 ? 21.303 7.070 -15.348 1.00 87.62 95 GLN A CA 1
ATOM 708 C C . GLN A 1 95 ? 21.895 8.366 -14.781 1.00 87.62 95 GLN A C 1
ATOM 710 O O . GLN A 1 95 ? 22.720 8.996 -15.435 1.00 87.62 95 GLN A O 1
ATOM 715 N N . ARG A 1 96 ? 21.523 8.738 -13.549 1.00 89.44 96 ARG A N 1
ATOM 716 C CA . ARG A 1 96 ? 22.091 9.897 -12.854 1.00 89.44 96 ARG A CA 1
ATOM 717 C C . ARG A 1 96 ? 23.372 9.551 -12.096 1.00 89.44 96 ARG A C 1
ATOM 719 O O . ARG A 1 96 ? 24.348 10.287 -12.174 1.00 89.44 96 ARG A O 1
ATOM 726 N N . SER A 1 97 ? 23.369 8.464 -11.326 1.00 94.12 97 SER A N 1
ATOM 727 C CA . SER A 1 97 ? 24.548 7.988 -10.595 1.00 94.12 97 SER A CA 1
ATOM 728 C C . SER A 1 97 ? 24.432 6.504 -10.273 1.00 94.12 97 SER A C 1
ATOM 730 O O . SER A 1 97 ? 23.382 6.020 -9.846 1.00 94.12 97 SER A O 1
ATOM 732 N N . ARG A 1 98 ? 25.549 5.778 -10.392 1.00 93.81 98 ARG A N 1
ATOM 733 C CA . ARG A 1 98 ? 25.614 4.352 -10.046 1.00 93.81 98 ARG A CA 1
ATOM 734 C C . ARG A 1 98 ? 25.235 4.097 -8.585 1.00 93.81 98 ARG A C 1
ATOM 736 O O . ARG A 1 98 ? 24.548 3.117 -8.318 1.00 93.81 98 ARG A O 1
ATOM 743 N N . LEU A 1 99 ? 25.634 4.980 -7.667 1.00 95.06 99 LEU A N 1
ATOM 744 C CA . LEU A 1 99 ? 25.334 4.835 -6.241 1.00 95.06 99 LEU A CA 1
ATOM 745 C C . LEU A 1 99 ? 23.834 4.988 -5.969 1.00 95.06 99 LEU A C 1
ATOM 747 O O . LEU A 1 99 ? 23.263 4.158 -5.271 1.00 95.06 99 LEU A O 1
ATOM 751 N N . LEU A 1 100 ? 23.177 5.974 -6.592 1.00 92.00 100 LEU A N 1
ATOM 752 C CA . LEU A 1 100 ? 21.724 6.151 -6.476 1.00 92.00 100 LEU A CA 1
ATOM 753 C C . LEU A 1 100 ? 20.960 4.943 -7.033 1.00 92.00 100 LEU A C 1
ATOM 755 O O . LEU A 1 100 ? 19.969 4.525 -6.442 1.00 92.00 100 LEU A O 1
ATOM 759 N N . GLY A 1 101 ? 21.446 4.348 -8.127 1.00 92.88 101 GLY A N 1
ATOM 760 C CA . GLY A 1 101 ? 20.908 3.091 -8.648 1.00 92.88 101 GLY A CA 1
ATOM 761 C C . GLY A 1 101 ? 20.998 1.948 -7.634 1.00 92.88 101 GLY A C 1
ATOM 762 O O . GLY A 1 101 ? 20.004 1.271 -7.392 1.00 92.88 101 GLY A O 1
ATOM 763 N N . VAL A 1 102 ? 22.164 1.746 -7.012 1.00 94.75 102 VAL A N 1
ATOM 764 C CA . VAL A 1 102 ? 22.363 0.685 -6.005 1.00 94.75 102 VAL A CA 1
ATOM 765 C C . VAL A 1 102 ? 21.488 0.912 -4.775 1.00 94.75 102 VAL A C 1
ATOM 767 O O . VAL A 1 102 ? 20.795 -0.011 -4.360 1.00 94.75 102 VAL A O 1
ATOM 770 N N . VAL A 1 103 ? 21.469 2.132 -4.232 1.00 95.69 103 VAL A N 1
ATOM 771 C CA . VAL A 1 103 ? 20.615 2.481 -3.086 1.00 95.69 103 VAL A CA 1
ATOM 772 C C . VAL A 1 103 ? 19.146 2.230 -3.422 1.00 95.69 103 VAL A C 1
ATOM 774 O O . VAL A 1 103 ? 18.458 1.552 -2.667 1.00 95.69 103 VAL A O 1
ATOM 777 N N . GLY A 1 104 ? 18.678 2.686 -4.588 1.00 92.31 104 GLY A N 1
ATOM 778 C CA . GLY A 1 104 ? 17.304 2.455 -5.032 1.00 92.31 104 GLY A CA 1
ATOM 779 C C . GLY A 1 104 ? 16.954 0.973 -5.193 1.00 92.31 104 GLY A C 1
ATOM 780 O O . GLY A 1 104 ? 15.862 0.560 -4.817 1.00 92.31 104 GLY A O 1
ATOM 781 N N . ALA A 1 105 ? 17.875 0.153 -5.706 1.00 93.06 105 ALA A N 1
ATOM 782 C CA . ALA A 1 105 ? 17.662 -1.290 -5.827 1.00 93.06 105 ALA A CA 1
ATOM 783 C C . ALA A 1 105 ? 17.618 -2.003 -4.468 1.00 93.06 105 ALA A C 1
ATOM 785 O O . ALA A 1 105 ? 16.781 -2.881 -4.279 1.00 93.06 105 ALA A O 1
ATOM 786 N N . LEU A 1 106 ? 18.491 -1.631 -3.526 1.00 95.06 106 LEU A N 1
ATOM 787 C CA . LEU A 1 106 ? 18.503 -2.213 -2.182 1.00 95.06 106 LEU A CA 1
ATOM 788 C C . LEU A 1 106 ? 17.245 -1.841 -1.394 1.00 95.06 106 LEU A C 1
ATOM 790 O O . LEU A 1 106 ? 16.676 -2.706 -0.734 1.00 95.06 106 LEU A O 1
ATOM 794 N N . LEU A 1 107 ? 16.784 -0.591 -1.510 1.00 93.31 107 LEU A N 1
ATOM 795 C CA . LEU A 1 107 ? 15.529 -0.155 -0.897 1.00 93.31 107 LEU A CA 1
ATOM 796 C C . LEU A 1 107 ? 14.329 -0.913 -1.473 1.00 93.31 107 LEU A C 1
ATOM 798 O O . LEU A 1 107 ? 13.526 -1.414 -0.699 1.00 93.31 107 LEU A O 1
ATOM 802 N N . LEU A 1 108 ? 14.246 -1.083 -2.799 1.00 90.62 108 LEU A N 1
ATOM 803 C CA . LEU A 1 108 ? 13.191 -1.896 -3.423 1.00 90.62 108 LEU A CA 1
ATOM 804 C C . LEU A 1 108 ? 13.246 -3.368 -2.994 1.00 90.62 108 LEU A C 1
ATOM 806 O O . LEU A 1 108 ? 12.213 -3.997 -2.801 1.00 90.62 108 LEU A O 1
ATOM 810 N N . PHE A 1 109 ? 14.443 -3.940 -2.861 1.00 92.94 109 PHE A N 1
ATOM 811 C CA . PHE A 1 109 ? 14.587 -5.319 -2.402 1.00 92.94 109 PHE A CA 1
ATOM 812 C C . PHE A 1 109 ? 14.112 -5.487 -0.954 1.00 92.94 109 PHE A C 1
ATOM 814 O O . PHE A 1 109 ? 13.404 -6.448 -0.648 1.00 92.94 109 PHE A O 1
ATOM 821 N N . ALA A 1 110 ? 14.482 -4.552 -0.076 1.00 91.56 110 ALA A N 1
ATOM 822 C CA . ALA A 1 110 ? 14.015 -4.532 1.304 1.00 91.56 110 ALA A CA 1
ATOM 823 C C . ALA A 1 110 ? 12.487 -4.385 1.365 1.00 91.56 110 ALA A C 1
ATOM 825 O O . ALA A 1 110 ? 11.833 -5.194 2.018 1.00 91.56 110 ALA A O 1
ATOM 826 N N . ASP A 1 111 ? 11.933 -3.429 0.618 1.00 87.56 111 ASP A N 1
ATOM 827 C CA . ASP A 1 111 ? 10.497 -3.152 0.529 1.00 87.56 111 ASP A CA 1
ATOM 828 C C . ASP A 1 111 ? 9.693 -4.381 0.087 1.00 87.56 111 ASP A C 1
ATOM 830 O O . ASP A 1 111 ? 8.796 -4.826 0.800 1.00 87.56 111 ASP A O 1
ATOM 834 N N . TYR A 1 112 ? 10.080 -5.028 -1.018 1.00 88.25 112 TYR A N 1
ATOM 835 C CA . TYR A 1 112 ? 9.394 -6.237 -1.478 1.00 88.25 112 TYR A CA 1
ATOM 836 C C . TYR A 1 112 ? 9.520 -7.409 -0.506 1.00 88.25 112 TYR A C 1
ATOM 838 O O . TYR A 1 112 ? 8.580 -8.191 -0.365 1.00 88.25 112 TYR A O 1
ATOM 846 N N . THR A 1 113 ? 10.664 -7.551 0.167 1.00 90.12 113 THR A N 1
ATOM 847 C CA . THR A 1 113 ? 10.867 -8.630 1.142 1.00 90.12 113 THR A CA 1
ATOM 848 C C . THR A 1 113 ? 9.966 -8.433 2.357 1.00 90.12 113 THR A C 1
ATOM 850 O O . THR A 1 113 ? 9.273 -9.368 2.761 1.00 90.12 113 THR A O 1
ATOM 853 N N . VAL A 1 114 ? 9.936 -7.216 2.909 1.00 86.75 114 VAL A N 1
ATOM 854 C CA . VAL A 1 114 ? 9.078 -6.864 4.046 1.00 86.75 114 VAL A CA 1
ATOM 855 C C . VAL A 1 114 ? 7.610 -7.007 3.654 1.00 86.75 114 VAL A C 1
ATOM 857 O O . VAL A 1 114 ? 6.889 -7.747 4.321 1.00 86.75 114 VAL A O 1
ATOM 860 N N . THR A 1 115 ? 7.205 -6.437 2.518 1.00 86.31 115 THR A N 1
ATOM 861 C CA . THR A 1 115 ? 5.823 -6.485 2.014 1.00 86.31 115 THR A CA 1
ATOM 862 C C . THR A 1 115 ? 5.334 -7.917 1.822 1.00 86.31 115 THR A C 1
ATOM 864 O O . THR A 1 115 ? 4.260 -8.274 2.311 1.00 86.31 115 THR A O 1
ATOM 867 N N . ALA A 1 116 ? 6.123 -8.770 1.159 1.00 87.19 116 ALA A N 1
ATOM 868 C CA . ALA A 1 116 ? 5.765 -10.173 0.962 1.00 87.19 116 ALA A CA 1
ATOM 869 C C . ALA A 1 116 ? 5.677 -10.931 2.295 1.00 87.19 116 ALA A C 1
ATOM 871 O O . ALA A 1 116 ? 4.759 -11.729 2.482 1.00 87.19 116 ALA A O 1
ATOM 872 N N . SER A 1 117 ? 6.610 -10.674 3.221 1.00 87.56 117 SER A N 1
ATOM 873 C CA . SER A 1 117 ? 6.633 -11.333 4.527 1.00 87.56 117 SER A CA 1
ATOM 874 C 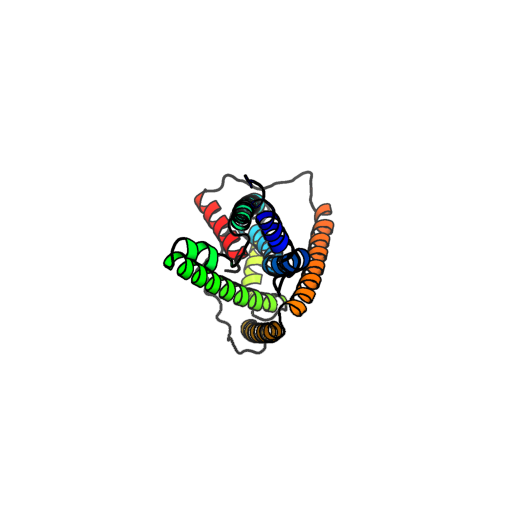C . SER A 1 117 ? 5.430 -10.954 5.389 1.00 87.56 117 SER A C 1
ATOM 876 O O . SER A 1 117 ? 4.738 -11.847 5.879 1.00 87.56 117 SER A O 1
ATOM 878 N N . LEU A 1 118 ? 5.123 -9.659 5.513 1.00 83.19 118 LEU A N 1
ATOM 879 C CA . LEU A 1 118 ? 4.022 -9.199 6.342 1.00 83.19 118 LEU A CA 1
ATOM 880 C C . LEU A 1 118 ? 2.670 -9.545 5.712 1.00 83.19 118 LEU A C 1
ATOM 882 O O . LEU A 1 118 ? 1.806 -10.074 6.401 1.00 83.19 118 LEU A O 1
ATOM 886 N N . SER A 1 119 ? 2.504 -9.363 4.397 1.00 84.31 119 SER A N 1
ATOM 887 C CA . SER A 1 119 ? 1.259 -9.737 3.712 1.00 84.31 119 SER A CA 1
ATOM 888 C C . SER A 1 119 ? 0.931 -11.222 3.880 1.00 84.31 119 SER A C 1
ATOM 890 O O . SER A 1 119 ? -0.228 -11.578 4.083 1.00 84.31 119 SER A O 1
ATOM 892 N N . ALA A 1 120 ? 1.940 -12.099 3.824 1.00 88.12 120 ALA A N 1
ATOM 893 C CA . ALA A 1 120 ? 1.744 -13.529 4.041 1.00 88.12 120 ALA A CA 1
ATOM 894 C C . ALA A 1 120 ? 1.376 -13.844 5.499 1.00 88.12 120 ALA A C 1
ATOM 896 O O . ALA A 1 120 ? 0.446 -14.611 5.732 1.00 88.12 120 ALA A O 1
ATOM 897 N N . VAL A 1 121 ? 2.065 -13.245 6.477 1.00 85.44 121 VAL A N 1
ATOM 898 C CA . VAL A 1 121 ? 1.769 -13.443 7.907 1.00 85.44 121 VAL A CA 1
ATOM 899 C C . VAL A 1 121 ? 0.365 -12.946 8.254 1.00 85.44 121 VAL A C 1
ATOM 901 O O . VAL A 1 121 ? -0.426 -13.705 8.815 1.00 85.44 121 VAL A O 1
ATOM 904 N N . GLU A 1 122 ? 0.020 -11.726 7.844 1.00 81.12 122 GLU A N 1
ATOM 905 C CA . GLU A 1 122 ? -1.294 -11.137 8.102 1.00 81.12 122 GLU A CA 1
ATOM 906 C C . GLU A 1 122 ? -2.418 -11.931 7.435 1.00 81.12 122 GLU A C 1
ATOM 908 O O . GLU A 1 122 ? -3.460 -12.149 8.050 1.00 81.12 122 GLU A O 1
ATOM 913 N N . ALA A 1 123 ? -2.213 -12.466 6.226 1.00 85.12 123 ALA A N 1
ATOM 914 C CA . ALA A 1 123 ? -3.200 -13.341 5.594 1.00 85.12 123 ALA A CA 1
ATOM 915 C C . ALA A 1 123 ? -3.547 -14.563 6.467 1.00 85.12 123 ALA A C 1
ATOM 917 O O . ALA A 1 123 ? -4.713 -14.949 6.559 1.00 85.12 123 ALA A O 1
ATOM 918 N N . PHE A 1 124 ? -2.571 -15.159 7.157 1.00 87.69 124 PHE A N 1
ATOM 919 C CA . PHE A 1 124 ? -2.836 -16.280 8.064 1.00 87.69 124 PHE A CA 1
ATOM 920 C C . PHE A 1 124 ? -3.402 -15.852 9.418 1.00 87.69 124 PHE A C 1
ATOM 922 O O . PHE A 1 124 ? -4.195 -16.608 9.986 1.00 87.69 124 PHE A O 1
ATOM 929 N N . HIS A 1 125 ? -3.108 -14.636 9.886 1.00 81.94 125 HIS A N 1
ATOM 930 C CA . HIS A 1 125 ? -3.855 -14.029 10.992 1.00 81.94 125 HIS A CA 1
ATOM 931 C C . HIS A 1 125 ? -5.344 -13.870 10.637 1.00 81.94 125 HIS A C 1
ATOM 933 O O . HIS A 1 125 ? -6.203 -14.222 11.447 1.00 81.94 125 HIS A O 1
ATOM 939 N N . TYR A 1 126 ? -5.670 -13.460 9.403 1.00 79.12 126 TYR A N 1
ATOM 940 C CA . TYR A 1 126 ? -7.053 -13.413 8.908 1.00 79.12 126 TYR A CA 1
ATOM 941 C C . TYR A 1 126 ? -7.733 -14.788 8.875 1.00 79.12 126 TYR A C 1
ATOM 943 O O . TYR A 1 126 ? -8.924 -14.888 9.168 1.00 79.12 126 TYR A O 1
ATOM 951 N N . PHE A 1 127 ? -6.993 -15.859 8.573 1.00 84.75 127 PHE A N 1
ATOM 952 C CA . PHE A 1 127 ? -7.502 -17.235 8.647 1.00 84.75 127 PHE A CA 1
ATOM 953 C C . PHE A 1 127 ? -7.613 -17.785 10.082 1.00 84.75 127 PHE A C 1
ATOM 955 O O . PHE A 1 127 ? -8.013 -18.936 10.269 1.00 84.75 127 PHE A O 1
ATOM 962 N N . GLY A 1 128 ? -7.289 -16.984 11.103 1.00 81.69 128 GLY A N 1
ATOM 963 C CA . GLY A 1 128 ? -7.412 -17.360 12.513 1.00 81.69 128 GLY A CA 1
ATOM 964 C C . GLY A 1 128 ? -6.256 -18.212 13.046 1.00 81.69 128 GLY A C 1
ATOM 965 O O . GLY A 1 128 ? -6.420 -18.901 14.055 1.00 81.69 128 GLY A O 1
ATOM 966 N N . LEU A 1 129 ? -5.101 -18.198 12.377 1.00 82.19 129 LEU A N 1
ATOM 967 C CA . LEU A 1 129 ? -3.857 -18.795 12.874 1.00 82.19 129 LEU A CA 1
ATOM 968 C C . LEU A 1 129 ? -3.075 -17.747 13.683 1.00 82.19 129 LEU A C 1
ATOM 970 O O . LEU A 1 129 ? -3.147 -16.564 13.379 1.00 82.19 129 LEU A O 1
ATOM 974 N N . GLY A 1 130 ? -2.328 -18.168 14.708 1.00 70.94 130 GLY A N 1
ATOM 975 C CA . GLY A 1 130 ? -1.665 -17.262 15.662 1.00 70.94 130 GLY A CA 1
ATOM 976 C C . GLY A 1 130 ? -2.538 -16.842 16.858 1.00 70.94 130 GLY A C 1
ATOM 977 O O . GLY A 1 13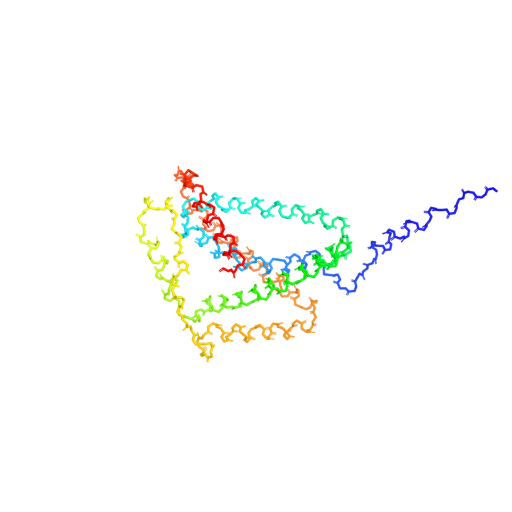0 ? -3.762 -16.982 16.872 1.00 70.94 130 GLY A O 1
ATOM 978 N N . LYS A 1 131 ? -1.898 -16.365 17.927 1.00 64.81 131 LYS A N 1
ATOM 979 C CA . LYS A 1 131 ? -2.527 -15.890 19.165 1.00 64.81 131 LYS A CA 1
ATOM 980 C C . LYS A 1 131 ? -3.009 -14.453 18.969 1.00 64.81 131 LYS A C 1
ATOM 982 O O . LYS A 1 131 ? -2.332 -13.493 19.322 1.00 64.81 131 LYS A O 1
ATOM 987 N N . THR A 1 132 ? -4.244 -14.301 18.508 1.00 57.94 132 THR A N 1
ATOM 988 C CA . THR A 1 132 ? -4.951 -13.013 18.352 1.00 57.94 132 THR A CA 1
ATOM 989 C C . THR A 1 132 ? -5.260 -12.282 19.669 1.00 57.94 132 THR A C 1
ATOM 991 O O . THR A 1 132 ? -5.876 -11.218 19.650 1.00 57.94 132 THR A O 1
ATOM 994 N N . HIS A 1 133 ? -4.819 -12.796 20.822 1.00 47.22 133 HIS A N 1
ATOM 995 C CA . HIS A 1 133 ? -5.158 -12.237 22.132 1.00 47.22 133 HIS A CA 1
ATOM 996 C C . HIS A 1 133 ? -4.675 -10.794 22.341 1.00 47.22 133 HIS A C 1
ATOM 998 O O . HIS A 1 133 ? -5.391 -10.027 22.971 1.00 47.22 133 HIS A O 1
ATOM 1004 N N . ALA A 1 134 ? -3.525 -10.386 21.792 1.00 47.31 134 ALA A N 1
ATOM 1005 C CA . ALA A 1 134 ? -3.055 -9.002 21.936 1.00 47.31 134 ALA A CA 1
ATOM 1006 C C . ALA A 1 134 ? -3.908 -8.009 21.119 1.00 47.31 134 ALA A C 1
ATOM 1008 O O . ALA A 1 134 ? -4.346 -6.993 21.651 1.00 47.31 134 ALA A O 1
ATOM 1009 N N . ALA A 1 135 ? -4.230 -8.344 19.864 1.00 48.94 135 ALA A N 1
ATOM 1010 C CA . ALA A 1 135 ? -5.073 -7.513 19.002 1.00 48.94 135 ALA A CA 1
ATOM 1011 C C . ALA A 1 135 ? -6.524 -7.429 19.513 1.00 48.94 135 ALA A C 1
ATOM 1013 O O . ALA A 1 135 ? -7.141 -6.367 19.473 1.00 48.94 135 ALA A O 1
ATOM 1014 N N . GLN A 1 136 ? -7.058 -8.527 20.058 1.00 48.50 136 GLN A N 1
ATOM 1015 C CA . GLN A 1 136 ? -8.393 -8.547 20.664 1.00 48.50 136 GLN A CA 1
ATOM 1016 C C . GLN A 1 136 ? -8.485 -7.673 21.918 1.00 48.50 136 GLN A C 1
ATOM 1018 O O . GLN A 1 136 ? -9.522 -7.056 22.134 1.00 48.50 136 GLN A O 1
ATOM 1023 N N . VAL A 1 137 ? -7.420 -7.583 22.722 1.00 48.62 137 VAL A N 1
ATOM 1024 C CA . VAL A 1 137 ? -7.402 -6.742 23.930 1.00 48.62 137 VAL A CA 1
ATOM 1025 C C . VAL A 1 137 ? -7.393 -5.256 23.568 1.00 48.62 137 VAL A C 1
ATOM 1027 O O . VAL A 1 137 ? -8.184 -4.515 24.141 1.00 48.62 137 VAL A O 1
ATOM 1030 N N . THR A 1 138 ? -6.603 -4.825 22.576 1.00 53.12 138 THR A N 1
ATOM 1031 C CA . THR A 1 138 ? -6.587 -3.418 22.123 1.00 53.12 138 THR A CA 1
ATOM 1032 C C . THR A 1 138 ? -7.908 -3.003 21.462 1.00 53.12 138 THR A C 1
ATOM 1034 O O . THR A 1 138 ? -8.411 -1.906 21.706 1.00 53.12 138 THR A O 1
ATOM 1037 N N . VAL A 1 139 ? -8.518 -3.895 20.669 1.00 52.09 139 VAL A N 1
ATOM 1038 C CA . VAL A 1 139 ? -9.847 -3.669 20.072 1.00 52.09 139 VAL A CA 1
ATOM 1039 C C . VAL A 1 139 ? -10.942 -3.660 21.144 1.00 52.09 139 VAL A C 1
ATOM 1041 O O . VAL A 1 139 ? -11.849 -2.836 21.072 1.00 52.09 139 VAL A O 1
ATOM 1044 N N . ALA A 1 140 ? -10.851 -4.510 22.172 1.00 45.88 140 ALA A N 1
ATOM 1045 C CA . ALA A 1 140 ? -11.796 -4.521 23.289 1.00 45.88 140 ALA A CA 1
ATOM 1046 C C . ALA A 1 140 ? -11.690 -3.259 24.161 1.00 45.88 140 ALA A C 1
ATOM 1048 O O . ALA A 1 140 ? -12.719 -2.723 24.574 1.00 45.88 140 ALA A O 1
ATOM 1049 N N . THR A 1 141 ? -10.484 -2.734 24.408 1.00 49.53 141 THR A N 1
ATOM 1050 C CA . THR A 1 141 ? -10.317 -1.463 25.131 1.00 49.53 141 THR A CA 1
ATOM 1051 C C . THR A 1 141 ? -10.841 -0.273 24.330 1.00 49.53 141 THR A C 1
ATOM 1053 O O . THR A 1 141 ? -11.508 0.579 24.909 1.00 49.53 141 THR A O 1
ATOM 1056 N N . ALA A 1 142 ? -10.645 -0.249 23.006 1.00 51.72 142 ALA A N 1
ATOM 1057 C CA . ALA A 1 142 ? -11.186 0.804 22.142 1.00 51.72 142 ALA A CA 1
ATOM 1058 C C . ALA A 1 142 ? -12.715 0.717 21.962 1.00 51.72 142 ALA A C 1
ATOM 1060 O O . ALA A 1 142 ? -13.400 1.734 21.956 1.00 51.72 142 ALA A O 1
ATOM 1061 N N . ALA A 1 143 ? -13.285 -0.491 21.886 1.00 51.28 143 ALA A N 1
ATOM 1062 C CA . ALA A 1 143 ? -14.738 -0.691 21.831 1.00 51.28 143 ALA A CA 1
ATOM 1063 C C . ALA A 1 143 ? -15.451 -0.308 23.142 1.00 51.28 143 ALA A C 1
ATOM 1065 O O . ALA A 1 143 ? -16.655 -0.058 23.140 1.00 51.28 143 ALA A O 1
ATOM 1066 N N . THR A 1 144 ? -14.712 -0.256 24.254 1.00 51.06 144 THR A N 1
ATOM 1067 C CA . THR A 1 144 ? -15.228 0.132 25.576 1.00 51.06 144 THR A CA 1
ATOM 1068 C C . THR A 1 144 ? -15.001 1.623 25.872 1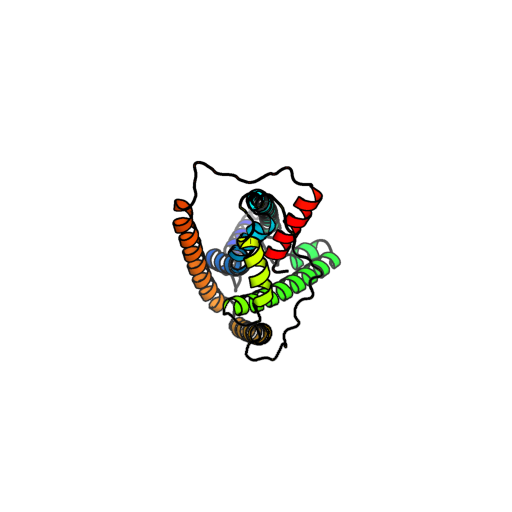.00 51.06 144 THR A C 1
ATOM 1070 O O . THR A 1 144 ? -15.495 2.127 26.882 1.00 51.06 144 THR A O 1
ATOM 1073 N N . GLN A 1 145 ? -14.293 2.364 25.006 1.00 58.03 145 GLN A N 1
ATOM 1074 C CA . GLN A 1 145 ? -14.103 3.802 25.196 1.00 58.03 145 GLN A CA 1
ATOM 1075 C C . GLN A 1 145 ? -15.438 4.552 25.041 1.00 58.03 145 GLN A C 1
ATOM 1077 O O . GLN A 1 145 ? -16.139 4.384 24.038 1.00 58.03 145 GLN A O 1
ATOM 1082 N N . PRO A 1 146 ? -15.822 5.397 26.016 1.00 56.28 146 PRO A N 1
ATOM 1083 C CA . PRO A 1 146 ? -17.044 6.185 25.920 1.00 56.28 146 PRO A CA 1
ATOM 1084 C C . PRO A 1 146 ? -16.982 7.125 24.707 1.00 56.28 146 PRO A C 1
ATOM 1086 O O . PRO A 1 146 ? -15.932 7.671 24.387 1.00 56.28 146 PRO A O 1
ATOM 1089 N N . ALA A 1 147 ? -18.121 7.387 24.054 1.00 57.41 147 ALA A N 1
ATOM 1090 C CA . ALA A 1 147 ? -18.202 8.174 22.811 1.00 57.41 147 ALA A CA 1
ATOM 1091 C C . ALA A 1 147 ? -17.636 9.617 22.889 1.00 57.41 147 ALA A C 1
ATOM 1093 O O . ALA A 1 147 ? -17.469 10.276 21.856 1.00 57.41 147 ALA A O 1
ATOM 1094 N N . ALA A 1 148 ? -17.364 10.113 24.101 1.00 54.84 148 ALA A N 1
ATOM 1095 C CA . ALA A 1 148 ? -16.688 11.382 24.370 1.00 54.84 148 ALA A CA 1
ATOM 1096 C C . ALA A 1 148 ? -15.153 11.315 24.202 1.00 54.84 148 ALA A C 1
ATOM 1098 O O . ALA A 1 148 ? -14.532 12.353 23.997 1.00 54.84 148 ALA A O 1
ATOM 1099 N N . ASP A 1 149 ? -14.555 10.120 24.251 1.00 63.53 149 ASP A N 1
ATOM 1100 C CA . ASP A 1 149 ? -13.106 9.879 24.159 1.00 63.53 149 ASP A CA 1
ATOM 1101 C C . ASP A 1 149 ? -12.641 9.535 22.726 1.00 63.53 149 ASP A C 1
ATOM 1103 O O . ASP A 1 149 ? -11.454 9.530 22.437 1.00 63.53 149 ASP A O 1
ATOM 1107 N N . LEU A 1 150 ? -13.565 9.363 21.770 1.00 67.88 150 LEU A N 1
ATOM 1108 C CA . LEU A 1 150 ? -13.260 9.111 20.343 1.00 67.88 150 LEU A CA 1
ATOM 1109 C C . LEU A 1 150 ? -12.584 10.295 19.614 1.00 67.88 150 LEU A C 1
ATOM 1111 O O . LEU A 1 150 ? -12.352 10.234 18.405 1.00 67.88 150 LEU A O 1
ATOM 1115 N N . ASP A 1 151 ? -12.324 11.394 20.321 1.00 70.19 151 ASP A N 1
ATOM 1116 C CA . ASP A 1 151 ? -11.609 12.560 19.801 1.00 70.19 151 ASP A CA 1
ATOM 1117 C C . ASP A 1 151 ? -10.118 12.556 20.203 1.00 70.19 151 ASP A C 1
ATOM 1119 O O . ASP A 1 151 ? -9.357 13.376 19.674 1.00 70.19 151 ASP A O 1
ATOM 1123 N N . SER A 1 152 ? -9.696 11.677 21.125 1.00 71.69 152 SER A N 1
ATOM 1124 C CA . SER A 1 152 ? -8.307 11.555 21.580 1.00 71.69 152 SER A CA 1
ATOM 1125 C C . SER A 1 152 ? -7.513 10.590 20.688 1.00 71.69 152 SER A C 1
ATOM 1127 O O . SER A 1 152 ? -8.053 9.636 20.132 1.00 71.69 152 SER A O 1
ATOM 1129 N N . ILE A 1 153 ? -6.225 10.886 20.483 1.00 76.12 153 ILE A N 1
ATOM 1130 C CA . ILE A 1 153 ? -5.316 10.015 19.730 1.00 76.12 153 ILE A CA 1
ATOM 1131 C C . ILE A 1 153 ? -4.614 9.101 20.734 1.00 76.12 153 ILE A C 1
ATOM 1133 O O . ILE A 1 153 ? -3.917 9.596 21.621 1.00 76.12 153 ILE A O 1
ATOM 1137 N N . VAL A 1 154 ? -4.768 7.789 20.569 1.00 76.12 154 VAL A N 1
ATOM 1138 C CA . VAL A 1 154 ? -4.149 6.761 21.413 1.00 76.12 154 VAL A CA 1
ATOM 1139 C C . VAL A 1 154 ? -3.193 5.937 20.559 1.00 76.12 154 VAL A C 1
ATOM 1141 O O . VAL A 1 154 ? -3.602 5.062 19.797 1.00 76.12 154 VAL A O 1
ATOM 1144 N N . LEU A 1 155 ? -1.901 6.241 20.668 1.00 70.94 155 LEU A N 1
ATOM 1145 C CA . LEU A 1 155 ? -0.852 5.489 19.986 1.00 70.94 155 LEU A CA 1
ATOM 1146 C C . LEU A 1 155 ? -0.542 4.202 20.767 1.00 70.94 155 LEU A C 1
ATOM 1148 O O . LEU A 1 155 ? -0.398 4.268 21.988 1.00 70.94 155 LEU A O 1
ATOM 1152 N N . PRO A 1 156 ? -0.423 3.040 20.100 1.00 67.50 156 PRO A N 1
ATOM 1153 C CA . PRO A 1 156 ? 0.011 1.814 20.758 1.00 67.50 156 PRO A CA 1
ATOM 1154 C C . PRO A 1 156 ? 1.434 1.951 21.309 1.00 67.50 156 PRO A C 1
ATOM 1156 O O . PRO A 1 156 ? 2.316 2.486 20.635 1.00 67.50 156 PRO A O 1
ATOM 1159 N N . ASP A 1 157 ? 1.680 1.408 22.503 1.00 63.41 157 ASP A N 1
ATOM 1160 C CA . ASP A 1 157 ? 3.022 1.359 23.080 1.00 63.41 157 ASP A CA 1
ATOM 1161 C C . ASP A 1 157 ? 3.946 0.501 22.201 1.00 63.41 157 ASP A C 1
ATOM 1163 O O . ASP A 1 157 ? 3.896 -0.729 22.232 1.00 63.41 157 ASP A O 1
ATOM 1167 N N . ALA A 1 158 ? 4.850 1.141 21.452 1.00 55.38 158 ALA A N 1
ATOM 1168 C CA . ALA A 1 158 ? 5.835 0.464 20.598 1.00 55.38 158 ALA A CA 1
ATOM 1169 C C . ALA A 1 158 ? 6.786 -0.472 21.379 1.00 55.38 158 ALA A C 1
ATOM 1171 O O . ALA A 1 158 ? 7.464 -1.318 20.798 1.00 55.38 158 ALA A O 1
ATOM 1172 N N . HIS A 1 159 ? 6.837 -0.325 22.707 1.00 51.44 159 HIS A N 1
ATOM 1173 C CA . HIS A 1 159 ? 7.619 -1.158 23.619 1.00 51.44 159 HIS A CA 1
ATOM 1174 C C . HIS A 1 159 ? 6.825 -2.313 24.244 1.00 51.44 159 HIS A C 1
ATOM 1176 O O . HIS A 1 159 ? 7.397 -3.082 25.021 1.00 51.44 159 HIS A O 1
ATOM 1182 N N . ALA A 1 160 ? 5.535 -2.465 23.925 1.00 56.16 160 ALA A N 1
ATOM 1183 C CA . ALA A 1 160 ? 4.771 -3.630 24.341 1.00 56.16 160 ALA A CA 1
ATOM 1184 C C . ALA A 1 160 ? 5.419 -4.883 23.734 1.00 56.16 160 ALA A C 1
ATOM 1186 O O . ALA A 1 160 ? 5.483 -5.053 22.517 1.00 56.16 160 ALA A O 1
ATOM 1187 N N . ALA A 1 161 ? 5.967 -5.744 24.593 1.00 47.78 161 ALA A N 1
ATOM 1188 C CA . ALA A 1 161 ? 6.716 -6.915 24.167 1.00 47.78 161 ALA A CA 1
ATOM 1189 C C . ALA A 1 161 ? 5.832 -7.825 23.301 1.00 47.78 161 ALA A C 1
ATOM 1191 O O . ALA A 1 161 ? 4.910 -8.470 23.805 1.00 47.78 161 ALA A O 1
ATOM 1192 N N . ALA A 1 162 ? 6.132 -7.892 22.000 1.00 58.88 162 ALA A N 1
ATOM 1193 C CA . ALA A 1 162 ? 5.486 -8.828 21.094 1.00 58.88 162 ALA A CA 1
ATOM 1194 C C . ALA A 1 162 ? 5.649 -10.249 21.653 1.00 58.88 162 ALA A C 1
ATOM 1196 O O . ALA A 1 162 ? 6.767 -10.716 21.906 1.00 58.88 162 ALA A O 1
ATOM 1197 N N . VAL A 1 163 ? 4.527 -10.931 21.883 1.00 61.88 163 VAL A N 1
ATOM 1198 C CA . VAL A 1 163 ? 4.531 -12.311 22.367 1.00 61.88 163 VAL A CA 1
ATOM 1199 C C . VAL A 1 163 ? 5.206 -13.163 21.297 1.00 61.88 163 VAL A C 1
ATOM 1201 O O . VAL A 1 163 ? 4.656 -13.365 20.219 1.00 61.88 163 VAL A O 1
ATOM 1204 N N . LYS A 1 164 ? 6.420 -13.646 21.580 1.00 63.81 164 LYS A N 1
ATOM 1205 C CA . LYS A 1 164 ? 7.175 -14.481 20.641 1.00 63.81 164 LYS A CA 1
ATOM 1206 C C . LYS A 1 164 ? 6.402 -15.767 20.367 1.00 63.81 164 LYS A C 1
ATOM 1208 O O . LYS A 1 164 ? 6.251 -16.610 21.254 1.00 63.81 164 LYS A O 1
ATOM 1213 N N . GLU A 1 165 ? 5.934 -15.925 19.137 1.00 67.44 165 GLU A N 1
ATOM 1214 C CA . GLU A 1 165 ? 5.317 -17.167 18.693 1.00 67.44 165 GLU A CA 1
ATOM 1215 C C . GLU A 1 165 ? 6.372 -18.164 18.205 1.00 67.44 165 GLU A C 1
ATOM 1217 O O . GLU A 1 165 ? 7.332 -17.779 17.531 1.00 67.44 165 GLU A O 1
ATOM 1222 N N . PRO A 1 166 ? 6.218 -19.463 18.509 1.00 76.25 166 PRO A N 1
ATOM 1223 C CA . PRO A 1 166 ? 7.078 -20.484 17.936 1.00 76.25 166 PRO A CA 1
ATOM 1224 C C . PRO A 1 166 ? 6.829 -20.582 16.425 1.00 76.25 166 PRO A C 1
ATOM 1226 O O . PRO A 1 166 ? 5.738 -20.954 15.986 1.00 76.25 166 PRO A O 1
ATOM 1229 N N . LEU A 1 167 ? 7.868 -20.290 15.635 1.00 72.12 167 LEU A N 1
ATOM 1230 C CA . LEU A 1 167 ? 7.796 -20.250 14.170 1.00 72.12 167 LEU A CA 1
ATOM 1231 C C . LEU A 1 167 ? 7.283 -21.561 13.563 1.00 72.12 167 LEU A C 1
ATOM 1233 O O . LEU A 1 167 ? 6.476 -21.516 12.648 1.00 72.12 167 LEU A O 1
ATOM 1237 N N . LEU A 1 168 ? 7.703 -22.711 14.096 1.00 78.81 168 LEU A N 1
ATOM 1238 C CA . LEU A 1 168 ? 7.444 -24.053 13.552 1.00 78.81 168 LEU A CA 1
ATOM 1239 C C . LEU A 1 168 ? 6.247 -24.778 14.194 1.00 78.81 168 LEU A C 1
ATOM 1241 O O . LEU A 1 168 ? 6.210 -26.006 14.229 1.00 78.81 168 LEU A O 1
ATOM 1245 N N . SER A 1 169 ? 5.264 -24.051 14.726 1.00 81.06 169 SER A N 1
ATOM 1246 C CA . SER A 1 169 ? 4.045 -24.690 15.234 1.00 81.06 169 SER A CA 1
ATOM 1247 C C . SER A 1 169 ? 2.985 -24.827 14.141 1.00 81.06 169 SER A C 1
ATOM 1249 O O . SER A 1 169 ? 2.833 -23.964 13.289 1.00 81.06 169 SER A O 1
ATOM 1251 N N . TRP A 1 170 ? 2.195 -25.900 14.172 1.00 81.56 170 TRP A N 1
ATOM 1252 C CA . TRP A 1 170 ? 1.158 -26.132 13.154 1.00 81.56 170 TRP A CA 1
ATOM 1253 C C . TRP A 1 170 ? 0.083 -25.030 13.102 1.00 81.56 170 TRP A C 1
ATOM 1255 O O . TRP A 1 170 ? -0.588 -24.852 12.088 1.00 81.56 170 TRP A O 1
ATOM 1265 N N . ARG A 1 171 ? -0.080 -24.285 14.204 1.00 81.44 171 ARG A N 1
ATOM 1266 C CA . ARG A 1 171 ? -1.015 -23.159 14.319 1.00 81.44 171 ARG A CA 1
ATOM 1267 C C . ARG A 1 171 ? -0.333 -21.787 14.212 1.00 81.44 171 ARG A C 1
ATOM 1269 O O . ARG A 1 171 ? -1.023 -20.793 14.419 1.00 81.44 171 ARG A O 1
ATOM 1276 N N . SER A 1 172 ? 0.975 -21.706 13.929 1.00 85.25 172 SER A N 1
ATOM 1277 C CA . SER A 1 172 ? 1.641 -20.408 13.749 1.00 85.25 172 SER A CA 1
ATOM 1278 C C . SER A 1 172 ? 1.320 -19.829 12.381 1.00 85.25 172 SER A C 1
ATOM 1280 O O . SER A 1 172 ? 1.415 -20.510 11.359 1.00 85.25 172 SER A O 1
ATOM 1282 N N . ALA A 1 173 ? 1.017 -18.534 12.349 1.00 87.19 173 ALA A N 1
ATOM 1283 C CA . ALA A 1 173 ? 0.914 -17.802 11.092 1.00 87.19 173 ALA A CA 1
ATOM 1284 C C . ALA A 1 173 ? 2.255 -17.806 10.335 1.00 87.19 173 ALA A C 1
ATOM 1286 O O . ALA A 1 173 ? 2.279 -17.966 9.119 1.00 87.19 173 ALA A O 1
ATOM 1287 N N . GLY A 1 174 ? 3.382 -17.733 11.057 1.00 88.19 174 GLY A N 1
ATOM 1288 C CA . GLY A 1 174 ? 4.725 -17.714 10.468 1.00 88.19 174 GLY A CA 1
ATOM 1289 C C . GLY A 1 174 ? 5.095 -18.964 9.656 1.00 88.19 174 GLY A C 1
ATOM 1290 O O . GLY A 1 174 ? 5.717 -18.832 8.603 1.00 88.19 174 GLY A O 1
ATOM 1291 N N . LEU A 1 175 ? 4.694 -20.168 10.092 1.00 89.81 175 LEU A N 1
ATOM 1292 C CA . LEU A 1 175 ? 4.954 -21.399 9.332 1.00 89.81 175 LEU A CA 1
ATOM 1293 C C . LEU A 1 175 ? 4.219 -21.365 7.993 1.00 89.81 175 LEU A C 1
ATOM 1295 O O . LEU A 1 175 ? 4.812 -21.599 6.941 1.00 89.81 175 LEU A O 1
ATOM 1299 N N . TRP A 1 176 ? 2.924 -21.059 8.045 1.00 91.31 176 TRP A N 1
ATOM 1300 C CA . TRP A 1 176 ? 2.077 -21.028 6.862 1.00 91.31 176 TRP A CA 1
ATOM 1301 C C . TRP A 1 176 ? 2.454 -19.885 5.916 1.00 91.31 176 TRP A C 1
ATOM 1303 O O . TRP A 1 176 ? 2.440 -20.097 4.706 1.00 91.31 176 TRP A O 1
ATOM 1313 N N . ALA A 1 177 ? 2.906 -18.740 6.441 1.00 91.81 177 ALA A N 1
ATOM 1314 C CA . ALA A 1 177 ? 3.462 -17.640 5.653 1.00 91.81 177 ALA A CA 1
ATOM 1315 C C . ALA A 1 177 ? 4.713 -18.062 4.870 1.00 91.81 177 ALA A C 1
ATOM 1317 O O . ALA A 1 177 ? 4.831 -17.782 3.677 1.00 91.81 177 ALA A O 1
ATOM 1318 N N . LEU A 1 178 ? 5.634 -18.793 5.504 1.00 92.81 178 LEU A N 1
ATOM 1319 C CA . LEU A 1 178 ? 6.816 -19.324 4.823 1.00 92.81 178 LEU A CA 1
ATOM 1320 C C . LEU A 1 178 ? 6.417 -20.298 3.708 1.00 92.81 178 LEU A C 1
ATOM 1322 O O . LEU A 1 178 ? 6.908 -20.189 2.583 1.00 92.81 178 LEU A O 1
ATOM 1326 N N . VAL A 1 179 ? 5.492 -21.218 3.997 1.00 93.75 179 VAL A N 1
ATOM 1327 C CA . VAL A 1 179 ? 4.978 -22.174 3.006 1.00 93.75 179 VAL A CA 1
ATOM 1328 C C . VAL A 1 179 ? 4.301 -21.446 1.843 1.00 93.75 179 VAL A C 1
ATOM 1330 O O . VAL A 1 179 ? 4.590 -21.756 0.687 1.00 93.75 179 VAL A O 1
ATOM 1333 N N . SER A 1 180 ? 3.448 -20.451 2.106 1.00 92.69 180 SER A N 1
ATOM 1334 C CA . SER A 1 180 ? 2.754 -19.712 1.049 1.00 92.69 180 SER A CA 1
ATOM 1335 C C . SER A 1 180 ? 3.714 -18.910 0.182 1.00 92.69 180 SER A C 1
ATOM 1337 O O . SER A 1 180 ? 3.556 -18.917 -1.033 1.00 92.69 180 SER A O 1
ATOM 1339 N N . ILE A 1 181 ? 4.727 -18.259 0.765 1.00 92.19 181 ILE A N 1
ATOM 1340 C CA . ILE A 1 181 ? 5.743 -17.522 0.002 1.00 92.19 181 ILE A CA 1
ATOM 1341 C C . ILE A 1 181 ? 6.506 -18.474 -0.923 1.00 92.19 181 ILE A C 1
ATOM 1343 O O . ILE A 1 181 ? 6.702 -18.148 -2.093 1.00 92.19 181 ILE A O 1
ATOM 1347 N N . LEU A 1 182 ? 6.886 -19.665 -0.449 1.00 93.12 182 LEU A N 1
ATOM 1348 C CA . LEU A 1 182 ? 7.549 -20.670 -1.287 1.00 93.12 182 LEU A CA 1
ATOM 1349 C C . LEU A 1 182 ? 6.643 -21.162 -2.422 1.00 93.12 182 LEU A C 1
ATOM 1351 O O . LEU A 1 182 ? 7.094 -21.268 -3.562 1.00 93.12 182 LEU A O 1
ATOM 1355 N N . VAL A 1 183 ? 5.364 -21.416 -2.137 1.00 91.44 183 VAL A N 1
ATOM 1356 C CA . VAL A 1 183 ? 4.377 -21.847 -3.139 1.00 91.44 183 VAL A CA 1
ATOM 1357 C C . VAL A 1 183 ? 4.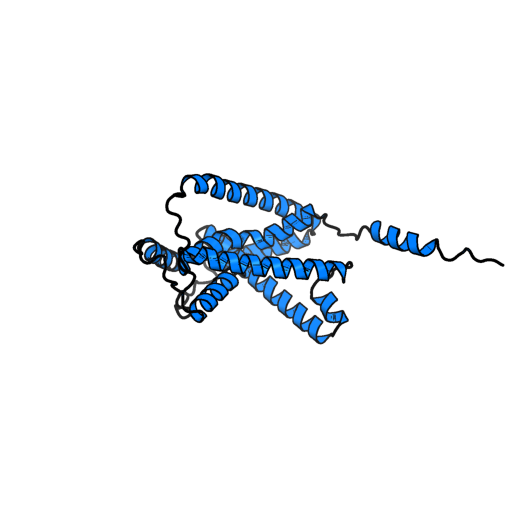123 -20.751 -4.178 1.00 91.44 183 VAL A C 1
ATOM 1359 O O . VAL A 1 183 ? 4.163 -21.023 -5.377 1.00 91.44 183 VAL A O 1
ATOM 1362 N N . ILE A 1 184 ? 3.924 -19.502 -3.751 1.00 88.25 184 ILE A N 1
ATOM 1363 C CA . ILE A 1 184 ? 3.758 -18.345 -4.645 1.00 88.25 184 ILE A CA 1
ATOM 1364 C C . ILE A 1 184 ? 5.035 -18.124 -5.467 1.00 88.25 184 ILE A C 1
ATOM 1366 O O . ILE A 1 184 ? 4.959 -17.886 -6.672 1.00 88.25 184 ILE A O 1
ATOM 1370 N N . GLY A 1 185 ? 6.210 -18.261 -4.848 1.00 87.94 185 GLY A N 1
ATOM 1371 C CA . GLY A 1 185 ? 7.506 -18.212 -5.520 1.00 87.94 185 GLY A CA 1
ATOM 1372 C C . GLY A 1 185 ? 7.629 -19.275 -6.613 1.00 87.94 185 GLY A C 1
ATOM 1373 O O . GLY A 1 185 ? 8.016 -18.950 -7.734 1.00 87.94 185 GLY A O 1
ATOM 1374 N N . ALA A 1 186 ? 7.219 -20.513 -6.327 1.00 87.50 186 ALA A N 1
ATOM 1375 C CA . ALA A 1 186 ? 7.177 -21.598 -7.304 1.00 87.50 186 ALA A CA 1
ATOM 1376 C C . ALA A 1 186 ? 6.177 -21.316 -8.439 1.00 87.50 186 ALA A C 1
ATOM 1378 O O . ALA A 1 186 ? 6.515 -21.496 -9.608 1.00 87.50 186 ALA A O 1
ATOM 1379 N N . PHE A 1 187 ? 4.981 -20.801 -8.133 1.00 83.38 187 PHE A N 1
ATOM 1380 C CA . PHE A 1 187 ? 4.015 -20.393 -9.159 1.00 83.38 187 PHE A CA 1
ATOM 1381 C C . PHE A 1 187 ? 4.535 -19.254 -10.039 1.00 83.38 187 PHE A C 1
ATOM 1383 O O . PHE A 1 187 ? 4.291 -19.254 -11.245 1.00 83.38 187 PHE A O 1
ATOM 1390 N N . ASN A 1 188 ? 5.308 -18.320 -9.484 1.00 82.50 188 ASN A N 1
ATOM 1391 C CA . ASN A 1 188 ? 5.931 -17.248 -10.257 1.00 82.50 188 ASN A CA 1
ATOM 1392 C C . ASN A 1 188 ? 6.981 -17.754 -11.265 1.00 82.50 188 ASN A C 1
ATOM 1394 O O . ASN A 1 188 ? 7.250 -17.057 -12.247 1.00 82.50 188 ASN A O 1
ATOM 1398 N N . LEU A 1 189 ? 7.514 -18.975 -11.105 1.00 82.62 189 LEU A N 1
ATOM 1399 C CA . LEU A 1 189 ? 8.387 -19.607 -12.106 1.00 82.62 189 LEU A CA 1
ATOM 1400 C C . LEU A 1 189 ? 7.634 -20.003 -13.388 1.00 82.62 189 LEU A C 1
ATOM 1402 O O . LEU A 1 189 ? 8.250 -20.087 -14.448 1.00 82.62 189 LEU A O 1
ATOM 1406 N N . LEU A 1 190 ? 6.306 -20.178 -13.327 1.00 77.12 190 LEU A N 1
ATOM 1407 C CA . LEU A 1 190 ? 5.455 -20.491 -14.488 1.00 77.12 190 LEU A CA 1
ATOM 1408 C C . LEU A 1 190 ? 5.244 -19.284 -15.424 1.00 77.12 190 LEU A C 1
ATOM 1410 O O . LEU A 1 190 ? 4.698 -19.419 -16.519 1.00 77.12 190 LEU A O 1
ATOM 1414 N N . GLY A 1 191 ? 5.707 -18.101 -15.014 1.00 71.00 191 GLY A N 1
ATOM 1415 C CA . GLY A 1 191 ? 5.720 -16.889 -15.820 1.00 71.00 191 GLY A CA 1
ATOM 1416 C C . GLY A 1 191 ? 4.511 -15.963 -15.601 1.00 71.00 191 GLY A C 1
ATOM 1417 O O . GLY A 1 191 ? 3.404 -16.397 -15.278 1.00 71.00 191 GLY A O 1
ATOM 1418 N N . PRO A 1 192 ? 4.693 -14.649 -15.836 1.00 66.81 192 PRO A N 1
ATOM 1419 C CA . PRO A 1 192 ? 3.762 -13.599 -15.408 1.00 66.81 192 PRO A CA 1
ATOM 1420 C C . PRO A 1 192 ? 2.410 -13.600 -16.134 1.00 66.81 192 PRO A C 1
ATOM 1422 O O . PRO A 1 192 ? 1.455 -12.999 -15.654 1.00 66.81 192 PRO A O 1
ATOM 1425 N N . LYS A 1 193 ? 2.307 -14.243 -17.305 1.00 68.69 193 LYS A N 1
ATOM 1426 C CA . LYS A 1 193 ? 1.059 -14.261 -18.086 1.00 68.69 193 LYS A CA 1
ATOM 1427 C C . LYS A 1 193 ? -0.037 -15.077 -17.400 1.00 68.69 193 LYS A C 1
ATOM 1429 O O . LYS A 1 193 ? -1.200 -14.699 -17.479 1.00 68.69 193 LYS A O 1
ATOM 1434 N N . HIS A 1 194 ? 0.330 -16.165 -16.722 1.00 71.50 194 HIS A N 1
ATOM 1435 C CA . HIS A 1 194 ? -0.630 -17.018 -16.021 1.00 71.50 194 HIS A CA 1
ATOM 1436 C C . HIS A 1 194 ? -1.013 -16.434 -14.659 1.00 71.50 194 HIS A C 1
ATOM 1438 O O . HIS A 1 194 ? -2.190 -16.409 -14.310 1.00 71.50 194 HIS A O 1
ATOM 1444 N N . THR A 1 195 ? -0.045 -15.893 -13.916 1.00 71.88 195 THR A N 1
ATOM 1445 C CA . THR A 1 195 ? -0.287 -15.305 -12.589 1.00 71.88 195 THR A CA 1
ATOM 1446 C C . THR A 1 195 ? -1.088 -14.000 -12.655 1.00 71.88 195 THR A C 1
ATOM 1448 O O . THR A 1 195 ? -1.950 -13.772 -11.807 1.00 71.88 195 THR A O 1
ATOM 1451 N N . ALA A 1 196 ? -0.912 -13.188 -13.706 1.00 68.50 196 ALA A N 1
ATOM 1452 C CA . ALA A 1 196 ? -1.685 -11.958 -13.901 1.00 68.50 196 ALA A CA 1
ATOM 1453 C C . ALA A 1 196 ? -3.199 -12.197 -14.071 1.00 68.50 196 ALA A C 1
ATOM 1455 O O . ALA A 1 196 ? -3.997 -11.345 -13.686 1.00 68.50 196 ALA A O 1
ATOM 1456 N N . GLY A 1 197 ? -3.611 -13.350 -14.614 1.00 75.19 197 GLY A N 1
ATOM 1457 C CA . GLY A 1 197 ? -5.030 -13.702 -14.734 1.00 75.19 197 GLY A CA 1
ATOM 1458 C C . GLY A 1 197 ? -5.708 -13.867 -13.370 1.00 75.19 197 GLY A C 1
ATOM 1459 O O . GLY A 1 197 ? -6.776 -13.301 -13.137 1.00 75.19 197 GLY A O 1
ATOM 1460 N N . TYR A 1 198 ? -5.052 -14.570 -12.442 1.00 77.62 198 TYR A N 1
ATOM 1461 C CA . TYR A 1 198 ? -5.547 -14.748 -11.073 1.00 77.62 198 TYR A CA 1
ATOM 1462 C C . TYR A 1 198 ? -5.600 -13.428 -10.297 1.00 77.62 198 TYR A C 1
ATOM 1464 O O . TYR A 1 198 ? -6.557 -13.190 -9.562 1.00 77.62 198 TYR A O 1
ATOM 1472 N N . ALA A 1 199 ? -4.617 -12.544 -10.505 1.00 78.31 199 ALA A N 1
ATOM 1473 C CA . ALA A 1 199 ? -4.584 -11.231 -9.865 1.00 78.31 199 ALA A CA 1
ATOM 1474 C C . ALA A 1 199 ? -5.796 -10.364 -10.244 1.00 78.31 199 ALA A C 1
ATOM 1476 O O . ALA A 1 199 ? -6.390 -9.735 -9.374 1.00 78.31 199 ALA A O 1
ATOM 1477 N N . ILE A 1 200 ? -6.219 -10.373 -11.516 1.00 82.19 200 ILE A N 1
ATOM 1478 C CA . ILE A 1 200 ? -7.421 -9.641 -11.950 1.00 82.19 200 ILE A CA 1
ATOM 1479 C C . ILE A 1 200 ? -8.670 -10.185 -11.258 1.00 82.19 200 ILE A C 1
ATOM 1481 O O . ILE A 1 200 ? -9.486 -9.406 -10.772 1.00 82.19 200 ILE A O 1
ATOM 1485 N N . PHE A 1 201 ? -8.831 -11.509 -11.213 1.00 84.88 201 PHE A N 1
ATOM 1486 C CA . PHE A 1 201 ? -9.987 -12.123 -10.564 1.00 84.88 201 PHE A CA 1
ATOM 1487 C C . PHE A 1 201 ? -10.064 -11.738 -9.079 1.00 84.88 201 PHE A C 1
ATOM 1489 O O . PHE A 1 201 ? -11.107 -11.276 -8.614 1.00 84.88 201 PHE A O 1
ATOM 1496 N N . ALA A 1 202 ? -8.941 -11.847 -8.362 1.00 82.69 202 ALA A N 1
ATOM 1497 C CA . ALA A 1 202 ? -8.844 -11.434 -6.965 1.00 82.69 202 ALA A CA 1
ATOM 1498 C C . ALA A 1 202 ? -9.134 -9.933 -6.789 1.00 82.69 202 ALA A C 1
ATOM 1500 O O . ALA A 1 202 ? -9.900 -9.555 -5.903 1.00 82.69 202 ALA A O 1
ATOM 1501 N N . ALA A 1 203 ? -8.592 -9.081 -7.665 1.00 83.81 203 ALA A N 1
ATOM 1502 C CA . ALA A 1 203 ? -8.822 -7.640 -7.638 1.00 83.81 203 ALA A CA 1
ATOM 1503 C C . ALA A 1 203 ? -10.305 -7.287 -7.817 1.00 83.81 203 ALA A C 1
ATOM 1505 O O . ALA A 1 203 ? -10.851 -6.507 -7.040 1.00 83.81 203 ALA A O 1
ATOM 1506 N N . ILE A 1 204 ? -10.983 -7.897 -8.794 1.00 87.31 204 ILE A N 1
ATOM 1507 C CA . ILE A 1 204 ? -12.418 -7.684 -9.027 1.00 87.31 204 ILE A CA 1
ATOM 1508 C C . ILE A 1 204 ? -13.228 -8.120 -7.803 1.00 87.31 204 ILE A C 1
ATOM 1510 O O . ILE A 1 204 ? -14.073 -7.358 -7.336 1.00 87.31 204 ILE A O 1
ATOM 1514 N N . GLY A 1 205 ? -12.948 -9.306 -7.252 1.00 88.12 205 GLY A N 1
ATOM 1515 C CA . GLY A 1 205 ? -13.621 -9.797 -6.047 1.00 88.12 205 GLY A CA 1
ATOM 1516 C C . GLY A 1 205 ? -13.467 -8.835 -4.865 1.00 88.12 205 GLY A C 1
ATOM 1517 O O . GLY A 1 205 ? -14.453 -8.466 -4.230 1.00 88.12 205 GLY A O 1
ATOM 1518 N N . MET A 1 206 ? -12.249 -8.349 -4.628 1.00 86.25 206 MET A N 1
ATOM 1519 C CA . MET A 1 206 ? -11.959 -7.372 -3.577 1.00 86.25 206 MET A CA 1
ATOM 1520 C C . MET A 1 206 ? -12.659 -6.027 -3.799 1.00 86.25 206 MET A C 1
ATOM 1522 O O . MET A 1 206 ? -13.187 -5.449 -2.847 1.00 86.25 206 MET A O 1
ATOM 1526 N N . VAL A 1 207 ? -12.712 -5.528 -5.039 1.00 87.19 207 VAL A N 1
ATOM 1527 C CA . VAL A 1 207 ? -13.465 -4.309 -5.375 1.00 87.19 207 VAL A CA 1
ATOM 1528 C C . VAL A 1 207 ? -14.949 -4.499 -5.074 1.00 87.19 207 VAL A C 1
ATOM 1530 O O . VAL A 1 207 ? -15.543 -3.636 -4.433 1.00 87.19 207 VAL A O 1
ATOM 1533 N N . ILE A 1 208 ? -15.537 -5.631 -5.472 1.00 90.50 208 ILE A N 1
ATOM 1534 C CA . ILE A 1 208 ? -16.949 -5.938 -5.209 1.00 90.50 208 ILE A CA 1
ATOM 1535 C C . ILE A 1 208 ? -17.216 -5.967 -3.703 1.00 90.50 208 ILE A C 1
ATOM 1537 O O . ILE A 1 208 ? -18.111 -5.266 -3.240 1.00 90.50 208 ILE A O 1
ATOM 1541 N N . ILE A 1 209 ? -16.420 -6.710 -2.928 1.00 89.25 209 ILE A N 1
ATOM 1542 C CA . ILE A 1 209 ? -16.574 -6.792 -1.466 1.00 89.25 209 ILE A CA 1
ATOM 1543 C C . ILE A 1 209 ? -16.459 -5.401 -0.832 1.00 89.25 209 ILE A C 1
ATOM 1545 O O . ILE A 1 209 ? -17.289 -5.028 -0.007 1.00 89.25 209 ILE A O 1
ATOM 1549 N N . THR A 1 210 ? -15.482 -4.598 -1.258 1.00 87.94 210 THR A N 1
ATOM 1550 C CA . THR A 1 210 ? -15.297 -3.231 -0.747 1.00 87.94 210 THR A CA 1
ATOM 1551 C C . THR A 1 210 ? -16.507 -2.347 -1.055 1.00 87.94 210 THR A C 1
ATOM 1553 O O . THR A 1 210 ? -16.978 -1.621 -0.182 1.00 87.94 210 THR A O 1
ATOM 1556 N N . LEU A 1 211 ? -17.040 -2.413 -2.278 1.00 90.88 211 LEU A N 1
ATOM 1557 C CA . LEU A 1 211 ? -18.230 -1.656 -2.665 1.00 90.88 211 LEU A CA 1
ATOM 1558 C C . LEU A 1 211 ? -19.461 -2.094 -1.872 1.00 90.88 211 LEU A C 1
ATOM 1560 O O . LEU A 1 211 ? -20.220 -1.234 -1.437 1.00 90.88 211 LEU A O 1
ATOM 1564 N N . LEU A 1 212 ? -19.634 -3.397 -1.635 1.00 93.38 212 LEU A N 1
ATOM 1565 C CA . LEU A 1 212 ? -20.713 -3.905 -0.789 1.00 93.38 212 LEU A CA 1
ATOM 1566 C C . LEU A 1 212 ? -20.606 -3.330 0.625 1.00 93.38 212 LEU A C 1
ATOM 1568 O O . LEU A 1 212 ? -21.584 -2.778 1.119 1.00 93.38 212 LEU A O 1
ATOM 1572 N N . ILE A 1 213 ? -19.421 -3.373 1.244 1.00 89.81 213 ILE A N 1
ATOM 1573 C CA . ILE A 1 213 ? -19.197 -2.789 2.576 1.00 89.81 213 ILE A CA 1
ATOM 1574 C C . ILE A 1 213 ? -19.584 -1.305 2.589 1.00 89.81 213 ILE A C 1
ATOM 1576 O O . ILE A 1 213 ? -20.303 -0.874 3.485 1.00 89.81 213 ILE A O 1
ATOM 1580 N N . VAL A 1 214 ? -19.162 -0.528 1.586 1.00 90.38 214 VAL A N 1
ATOM 1581 C CA . VAL A 1 214 ? -19.515 0.897 1.486 1.00 90.38 214 VAL A CA 1
ATOM 1582 C C . VAL A 1 214 ? -21.027 1.083 1.359 1.00 90.38 214 VAL A C 1
ATOM 1584 O O . VAL A 1 214 ? -21.609 1.842 2.128 1.00 90.38 214 VAL A O 1
ATOM 1587 N N . VAL A 1 215 ? -21.678 0.373 0.435 1.00 94.50 215 VAL A N 1
ATOM 1588 C CA . VAL A 1 215 ? -23.124 0.494 0.187 1.00 94.50 215 VAL A CA 1
ATOM 1589 C C . VAL A 1 215 ? -23.940 0.131 1.427 1.00 94.50 215 VAL A C 1
ATOM 1591 O O . VAL A 1 215 ? -24.884 0.845 1.753 1.00 94.50 215 VAL A O 1
ATOM 1594 N N . PHE A 1 216 ? -23.568 -0.930 2.146 1.00 94.56 216 PHE A N 1
ATOM 1595 C CA . PHE A 1 216 ? -24.250 -1.331 3.381 1.00 94.56 216 PHE A CA 1
ATOM 1596 C C . PHE A 1 216 ? -23.909 -0.443 4.584 1.00 94.56 216 PHE A C 1
ATOM 1598 O O . PHE A 1 216 ? -24.693 -0.390 5.532 1.00 94.56 216 PHE A O 1
ATOM 1605 N N . SER A 1 217 ? -22.778 0.263 4.552 1.00 89.44 217 SER A N 1
ATOM 1606 C CA . SER A 1 217 ? -22.362 1.193 5.606 1.00 89.44 217 SER A CA 1
ATOM 1607 C C . SER A 1 217 ? -23.034 2.566 5.481 1.00 89.44 217 SER A C 1
ATOM 1609 O O . SER A 1 217 ? -23.486 3.115 6.481 1.00 89.44 217 SER A O 1
ATOM 1611 N N . LEU A 1 218 ? -23.206 3.098 4.263 1.00 90.50 218 LEU A N 1
ATOM 1612 C CA . LEU A 1 218 ? -23.827 4.412 4.016 1.00 90.50 218 LEU A CA 1
ATOM 1613 C C . LEU A 1 218 ? -25.181 4.661 4.723 1.00 90.50 218 LEU A C 1
ATOM 1615 O O . LEU A 1 218 ? -25.340 5.747 5.285 1.00 90.50 218 LEU A O 1
ATOM 1619 N N . PRO A 1 219 ? -26.159 3.729 4.732 1.00 92.56 219 PRO A N 1
ATOM 1620 C CA . PRO A 1 219 ? -27.436 3.951 5.415 1.00 92.56 219 PRO A CA 1
ATOM 1621 C C . PRO A 1 219 ? -27.330 3.908 6.945 1.00 92.56 219 PRO A C 1
ATOM 1623 O O . PRO A 1 219 ? -28.261 4.330 7.621 1.00 92.56 219 PRO A O 1
ATOM 1626 N N . GLN A 1 220 ? -26.224 3.404 7.499 1.00 88.50 220 GLN A N 1
ATOM 1627 C CA . GLN A 1 220 ? -25.990 3.358 8.946 1.00 88.50 220 GLN A CA 1
ATOM 1628 C C . GLN A 1 220 ? -25.407 4.674 9.487 1.00 88.50 220 GLN A C 1
ATOM 1630 O O . GLN A 1 220 ? -25.297 4.845 10.699 1.00 88.50 220 GLN A O 1
ATOM 1635 N N . ILE A 1 221 ? -25.023 5.603 8.605 1.00 86.00 221 ILE A N 1
ATOM 1636 C CA . ILE A 1 221 ? -24.433 6.889 8.982 1.00 86.00 221 ILE A CA 1
ATOM 1637 C C . ILE A 1 221 ? -25.547 7.881 9.338 1.00 86.00 221 ILE A C 1
ATOM 1639 O O . ILE A 1 221 ? -26.424 8.166 8.523 1.00 86.00 221 ILE A O 1
ATOM 1643 N N . ASP A 1 222 ? -25.477 8.465 10.537 1.00 86.69 222 ASP A N 1
ATOM 1644 C CA . ASP A 1 222 ? -26.306 9.612 10.919 1.00 86.69 222 ASP A CA 1
ATOM 1645 C C . ASP A 1 222 ? -25.758 10.895 10.274 1.00 86.69 222 ASP A C 1
ATOM 1647 O O . ASP A 1 222 ? -24.943 11.624 10.846 1.00 86.69 222 ASP A O 1
ATOM 1651 N N . TRP A 1 223 ? -26.207 11.160 9.046 1.00 86.69 223 TRP A N 1
ATOM 1652 C CA . TRP A 1 223 ? -25.812 12.330 8.257 1.00 86.69 223 TRP A CA 1
ATOM 1653 C C . TRP A 1 223 ? -26.160 13.670 8.926 1.00 86.69 223 TRP A C 1
ATOM 1655 O O . TRP A 1 223 ? -25.550 14.684 8.591 1.00 86.69 223 TRP A O 1
ATOM 1665 N N . GLY A 1 224 ? -27.114 13.692 9.864 1.00 84.12 224 GLY A N 1
ATOM 1666 C CA . GLY A 1 224 ? -27.534 14.908 10.562 1.00 84.12 224 GLY A CA 1
ATOM 1667 C C . GLY A 1 224 ? -26.555 15.366 11.644 1.00 84.12 224 GLY A C 1
ATOM 1668 O O . GLY A 1 224 ? -26.455 16.563 11.901 1.00 84.12 224 GLY A O 1
ATOM 1669 N N . ASN A 1 225 ? -25.797 14.437 12.237 1.00 85.00 225 ASN A N 1
ATOM 1670 C CA . ASN A 1 225 ? -24.893 14.692 13.366 1.00 85.00 225 ASN A CA 1
ATOM 1671 C C . ASN A 1 225 ? -23.440 14.291 13.061 1.00 85.00 225 ASN A C 1
ATOM 1673 O O . ASN A 1 225 ? -22.723 13.767 13.919 1.00 85.00 225 ASN A O 1
ATOM 1677 N N . LEU A 1 226 ? -22.988 14.535 11.829 1.00 82.88 226 LEU A N 1
ATOM 1678 C CA . LEU A 1 226 ? -21.620 14.233 11.413 1.00 82.88 226 LEU A CA 1
ATOM 1679 C C . LEU A 1 226 ? -20.596 15.049 12.212 1.00 82.88 226 LEU A C 1
ATOM 1681 O O . LEU A 1 226 ? -20.434 16.253 12.018 1.00 82.88 226 LEU A O 1
ATOM 1685 N N . ASN A 1 227 ? -19.851 14.362 13.075 1.00 83.12 227 ASN A N 1
ATOM 1686 C CA . ASN A 1 227 ? -18.692 14.907 13.768 1.00 83.12 227 ASN A CA 1
ATOM 1687 C C . ASN A 1 227 ? -17.417 14.289 13.174 1.00 83.12 227 ASN A C 1
ATOM 1689 O O . ASN A 1 227 ? -17.166 13.097 13.336 1.00 83.12 227 ASN A O 1
ATOM 1693 N N . LEU A 1 228 ? -16.611 15.102 12.488 1.00 81.62 228 LEU A N 1
ATOM 1694 C CA . LEU A 1 228 ? -15.350 14.680 11.859 1.00 81.62 228 LEU A CA 1
ATOM 1695 C C . LEU A 1 228 ? -14.140 14.794 12.805 1.00 81.62 228 LEU A C 1
ATOM 1697 O O . LEU A 1 228 ? -12.995 14.736 12.365 1.00 81.62 228 LEU A O 1
ATOM 1701 N N . GLY A 1 229 ? -14.374 14.988 14.104 1.00 79.81 229 GLY A N 1
ATOM 1702 C CA . GLY A 1 229 ? -13.320 15.159 15.096 1.00 79.81 229 GLY A CA 1
ATOM 1703 C C . GLY A 1 229 ? -12.643 16.526 15.005 1.00 79.81 229 GLY A C 1
ATOM 1704 O O . GLY A 1 229 ? -13.086 17.441 14.302 1.00 79.81 229 GLY A O 1
ATOM 1705 N N . ARG A 1 230 ? -11.546 16.687 15.751 1.00 78.69 230 ARG A N 1
ATOM 1706 C CA . ARG A 1 230 ? -10.850 17.971 15.901 1.00 78.69 230 ARG A CA 1
ATOM 1707 C C . ARG A 1 230 ? -9.495 17.937 15.211 1.00 78.69 230 ARG A C 1
ATOM 1709 O O . ARG A 1 230 ? -8.624 17.163 15.580 1.00 78.69 230 ARG A O 1
ATOM 1716 N N . LEU A 1 231 ? -9.272 18.883 14.300 1.00 74.56 231 LEU A N 1
ATOM 1717 C CA . LEU A 1 231 ? -7.956 19.097 13.686 1.00 74.56 231 LEU A CA 1
ATOM 1718 C C . LEU A 1 231 ? -6.949 19.758 14.652 1.00 74.56 231 LEU A C 1
ATOM 1720 O O . LEU A 1 231 ? -5.746 19.708 14.435 1.00 74.56 231 LEU A O 1
ATOM 1724 N N . ARG A 1 232 ? -7.425 20.392 15.734 1.00 73.12 232 ARG A N 1
ATOM 1725 C CA . ARG A 1 232 ? -6.592 21.096 16.727 1.00 73.12 232 ARG A CA 1
ATOM 1726 C C . ARG A 1 232 ? -6.085 20.158 17.830 1.00 73.12 232 ARG A C 1
ATOM 1728 O O . ARG A 1 232 ? -6.361 20.384 19.004 1.00 73.12 232 ARG A O 1
ATOM 1735 N N . GLN A 1 233 ? -5.370 19.112 17.438 1.00 78.81 233 GLN A N 1
ATOM 1736 C CA . GLN A 1 233 ? -4.553 18.295 18.340 1.00 78.81 233 GLN A CA 1
ATOM 1737 C C . GLN A 1 233 ? -3.096 18.805 18.316 1.00 78.81 233 GLN A C 1
ATOM 1739 O O . GLN A 1 233 ? -2.734 19.553 17.400 1.00 78.81 233 GLN A O 1
ATOM 1744 N N . PRO A 1 234 ? -2.244 18.453 19.299 1.00 85.31 234 PRO A N 1
ATOM 1745 C CA . PRO A 1 234 ? -0.829 18.811 19.267 1.00 85.31 234 PRO A CA 1
ATOM 1746 C C . PRO A 1 234 ? -0.188 18.361 17.940 1.00 85.31 234 PRO A C 1
ATOM 1748 O O . PRO A 1 234 ? -0.368 17.208 17.545 1.00 85.31 234 PRO A O 1
ATOM 1751 N N . PRO A 1 235 ? 0.563 19.227 17.235 1.00 87.12 235 PRO A N 1
ATOM 1752 C CA . PRO A 1 235 ? 1.043 18.926 15.885 1.00 87.12 235 PRO A CA 1
ATOM 1753 C C . PRO A 1 235 ? 1.988 17.721 15.845 1.00 87.12 235 PRO A C 1
ATOM 1755 O O . PRO A 1 235 ? 1.963 16.962 14.882 1.00 87.12 235 PRO A O 1
ATOM 1758 N N . LEU A 1 236 ? 2.776 17.512 16.905 1.00 88.31 236 LEU A N 1
ATOM 1759 C CA . LEU A 1 236 ? 3.649 16.346 17.027 1.00 88.31 236 LEU A CA 1
ATOM 1760 C C . LEU A 1 236 ? 2.843 15.042 17.143 1.00 88.31 236 LEU A C 1
ATOM 1762 O O . LEU A 1 236 ? 3.173 14.071 16.479 1.00 88.31 236 LEU A O 1
ATOM 1766 N N . LEU A 1 237 ? 1.740 15.049 17.896 1.00 84.88 237 LEU A N 1
ATOM 1767 C CA . LEU A 1 237 ? 0.867 13.883 18.059 1.00 84.88 237 LEU A CA 1
ATOM 1768 C C . LEU A 1 237 ? 0.136 13.534 16.753 1.00 84.88 237 LEU A C 1
ATOM 1770 O O . LEU A 1 237 ? 0.009 12.367 16.398 1.00 84.88 237 LEU A O 1
ATOM 1774 N N . LEU A 1 238 ? -0.313 14.549 16.005 1.00 87.56 238 LEU A N 1
ATOM 1775 C CA . LEU A 1 238 ? -0.880 14.350 14.666 1.00 87.56 238 LEU A CA 1
ATOM 1776 C C . LEU A 1 238 ? 0.153 13.790 13.692 1.00 87.56 238 LEU A C 1
ATOM 1778 O O . LEU A 1 238 ? -0.182 12.933 12.880 1.00 87.56 238 LEU A O 1
ATOM 1782 N N . TRP A 1 239 ? 1.395 14.268 13.772 1.00 89.50 239 TRP A N 1
ATOM 1783 C CA . TRP A 1 239 ? 2.496 13.749 12.973 1.00 89.50 239 TRP A CA 1
ATOM 1784 C C . TRP A 1 239 ? 2.813 12.292 13.323 1.00 89.50 239 TRP A C 1
ATOM 1786 O O . TRP A 1 239 ? 2.917 11.468 12.421 1.00 89.50 239 TRP A O 1
ATOM 1796 N N . GLU A 1 240 ? 2.901 11.949 14.607 1.00 88.00 240 GLU A N 1
ATOM 1797 C CA . GLU A 1 240 ? 3.127 10.573 15.062 1.00 88.00 240 GLU A CA 1
ATOM 1798 C C . GLU A 1 240 ? 1.994 9.638 14.627 1.00 88.00 240 GLU A C 1
ATOM 1800 O O . GLU A 1 240 ? 2.262 8.583 14.059 1.00 88.00 240 GLU A O 1
ATOM 1805 N N . ALA A 1 241 ? 0.732 10.048 14.788 1.00 86.12 241 ALA A N 1
ATOM 1806 C CA . ALA A 1 241 ? -0.421 9.282 14.313 1.00 86.12 241 ALA A CA 1
ATOM 1807 C C . ALA A 1 241 ? -0.450 9.141 12.790 1.00 86.12 241 ALA A C 1
ATOM 1809 O O . ALA A 1 241 ? -0.781 8.078 12.268 1.00 86.12 241 ALA A O 1
ATOM 1810 N N . PHE A 1 242 ? -0.077 10.194 12.065 1.00 89.81 242 PHE A N 1
ATOM 1811 C CA . PHE A 1 242 ? 0.050 10.146 10.616 1.00 89.81 242 PHE A CA 1
ATOM 1812 C C . PHE A 1 242 ? 1.121 9.141 10.184 1.00 89.81 242 PHE A C 1
ATOM 1814 O O . PHE A 1 242 ? 0.845 8.273 9.359 1.00 89.81 242 PHE A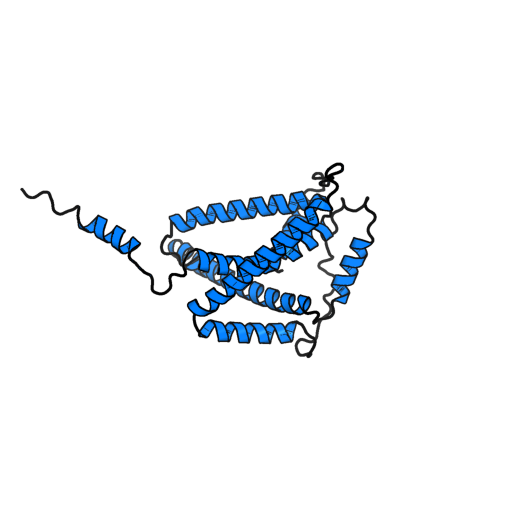 O 1
ATOM 1821 N N . VAL A 1 243 ? 2.321 9.220 10.767 1.00 89.38 243 VAL A N 1
ATOM 1822 C CA . VAL A 1 243 ? 3.419 8.285 10.489 1.00 89.38 243 VAL A CA 1
ATOM 1823 C C . VAL A 1 243 ? 3.015 6.861 10.860 1.00 89.38 243 VAL A C 1
ATOM 1825 O O . VAL A 1 243 ? 3.262 5.958 10.072 1.00 89.38 243 VAL A O 1
ATOM 1828 N N . PHE A 1 244 ? 2.332 6.657 11.988 1.00 84.62 244 PHE A N 1
ATOM 1829 C CA . PHE A 1 244 ? 1.816 5.350 12.393 1.00 84.62 244 PHE A CA 1
ATOM 1830 C C . PHE A 1 244 ? 0.847 4.763 11.356 1.00 84.62 244 PHE A C 1
ATOM 1832 O O . PHE A 1 244 ? 0.985 3.608 10.968 1.00 84.62 244 PHE A O 1
ATOM 1839 N N . ILE A 1 245 ? -0.098 5.560 10.848 1.00 83.25 245 ILE A N 1
ATOM 1840 C CA . ILE A 1 245 ? -1.036 5.121 9.800 1.00 83.25 245 ILE A CA 1
ATOM 1841 C C . ILE A 1 245 ? -0.300 4.811 8.488 1.00 83.25 245 ILE A C 1
ATOM 1843 O O . ILE A 1 245 ? -0.627 3.830 7.821 1.00 83.25 245 ILE A O 1
ATOM 1847 N N . VAL A 1 246 ? 0.701 5.616 8.117 1.00 84.31 246 VAL A N 1
ATOM 1848 C CA . VAL A 1 246 ? 1.526 5.377 6.921 1.00 84.31 246 VAL A CA 1
ATOM 1849 C C . VAL A 1 246 ? 2.360 4.101 7.068 1.00 84.31 246 VAL A C 1
ATOM 1851 O O . VAL A 1 246 ? 2.431 3.322 6.119 1.00 84.31 246 VAL A O 1
ATOM 1854 N N . LEU A 1 247 ? 2.944 3.855 8.243 1.00 80.38 247 LEU A N 1
ATOM 1855 C CA . LEU A 1 247 ? 3.682 2.626 8.547 1.00 80.38 247 LEU A CA 1
ATOM 1856 C C . LEU A 1 247 ? 2.760 1.406 8.476 1.00 80.38 247 LEU A C 1
ATOM 1858 O O . LEU A 1 247 ? 3.040 0.474 7.718 1.00 80.38 247 LEU A O 1
ATOM 1862 N N . ALA A 1 248 ? 1.586 1.491 9.106 1.00 76.44 248 ALA A N 1
ATOM 1863 C CA . ALA A 1 248 ? 0.573 0.449 9.025 1.00 76.44 248 ALA A CA 1
ATOM 1864 C C . ALA A 1 248 ? 0.174 0.157 7.568 1.00 76.44 248 ALA A C 1
ATOM 1866 O O . ALA A 1 248 ? -0.009 -1.004 7.204 1.00 76.44 248 ALA A O 1
ATOM 1867 N N . LEU A 1 249 ? 0.085 1.179 6.706 1.00 74.69 249 LEU A N 1
ATOM 1868 C CA . LEU A 1 249 ? -0.193 1.002 5.276 1.00 74.69 249 LEU A CA 1
ATOM 1869 C C . LEU A 1 249 ? 0.954 0.348 4.506 1.00 74.69 249 LEU A C 1
ATOM 1871 O O . LEU A 1 249 ? 0.690 -0.424 3.587 1.00 74.69 249 LEU A O 1
ATOM 1875 N N . SER A 1 250 ? 2.198 0.621 4.897 1.00 68.19 250 SER A N 1
ATOM 1876 C CA . SER A 1 250 ? 3.377 -0.065 4.358 1.00 68.19 250 SER A CA 1
ATOM 1877 C C . SER A 1 250 ? 3.538 -1.495 4.875 1.00 68.19 250 SER A C 1
ATOM 1879 O O . SER A 1 250 ? 4.395 -2.228 4.390 1.00 68.19 250 SER A O 1
ATOM 1881 N N . GLY A 1 251 ? 2.711 -1.905 5.839 1.00 59.38 251 GLY A N 1
ATOM 1882 C CA . GLY A 1 251 ? 2.796 -3.235 6.411 1.00 59.38 251 GLY A CA 1
ATOM 1883 C C . GLY A 1 251 ? 3.952 -3.395 7.402 1.00 59.38 251 GLY A C 1
ATOM 1884 O O . GLY A 1 251 ? 4.623 -4.426 7.399 1.00 59.38 251 GLY A O 1
ATOM 1885 N N . VAL A 1 252 ? 4.197 -2.372 8.223 1.00 53.28 252 VAL A N 1
ATOM 1886 C CA . VAL A 1 252 ? 5.194 -2.345 9.309 1.00 53.28 252 VAL A CA 1
ATOM 1887 C C . VAL A 1 252 ? 4.561 -1.740 10.551 1.00 53.28 252 VAL A C 1
ATOM 1889 O O . VAL A 1 252 ? 4.806 -2.290 11.645 1.00 53.28 252 VAL A O 1
#

pLDDT: mean 77.67, std 14.61, range [38.62, 95.69]